Protein AF-B4LB06-F1 (afdb_monomer)

Solvent-accessible surface area (backbone atoms only — not comparable to full-atom values): 11154 Å² total; per-residue (Å²): 112,73,70,60,54,54,53,54,50,48,51,53,50,45,51,49,52,53,55,50,38,58,74,71,68,52,63,69,85,34,77,64,46,47,52,43,49,55,49,49,52,51,51,49,51,54,48,52,51,54,50,50,52,52,48,55,52,52,52,51,52,49,52,53,49,49,54,51,49,53,54,49,50,52,53,48,52,53,52,53,49,54,52,48,51,54,52,48,57,58,51,48,57,52,53,51,52,52,44,51,52,40,51,53,49,38,52,52,50,51,52,54,51,51,50,51,49,53,52,33,62,75,69,72,55,56,86,91,50,57,74,83,53,53,74,44,59,83,38,56,65,63,54,53,50,50,43,51,50,52,32,51,54,52,46,52,54,49,50,56,52,52,52,52,47,56,51,50,55,51,51,52,52,54,56,52,52,54,54,52,54,56,54,50,55,54,51,54,54,51,51,56,50,51,50,52,55,54,53,43,62,72,69,75,114

Structure (mmCIF, N/CA/C/O backbone):
data_AF-B4LB06-F1
#
_entry.id   AF-B4LB06-F1
#
loop_
_atom_site.group_PDB
_atom_site.id
_atom_site.type_symbol
_atom_site.label_atom_id
_atom_site.label_alt_id
_atom_site.label_comp_id
_atom_site.label_asym_id
_atom_site.label_entity_id
_atom_site.label_seq_id
_atom_site.pdbx_PDB_ins_code
_atom_site.Cartn_x
_atom_site.Cartn_y
_atom_site.Cartn_z
_atom_site.occupancy
_atom_site.B_iso_or_equiv
_atom_site.auth_seq_id
_atom_site.auth_comp_id
_atom_site.auth_asym_id
_atom_site.auth_atom_id
_atom_site.pdbx_PDB_model_num
ATOM 1 N N . LEU A 1 1 ? -16.003 -14.734 45.376 1.00 50.72 1 LEU A N 1
ATOM 2 C CA . LEU A 1 1 ? -16.571 -16.050 44.994 1.00 50.72 1 LEU A CA 1
ATOM 3 C C . LEU A 1 1 ? -17.446 -16.633 46.103 1.00 50.72 1 LEU A C 1
ATOM 5 O O . LEU A 1 1 ? -18.614 -16.842 45.824 1.00 50.72 1 LEU A O 1
ATOM 9 N N . LEU A 1 2 ? -16.954 -16.788 47.344 1.00 47.50 2 LEU A N 1
ATOM 10 C CA . LEU A 1 2 ? -17.763 -17.307 48.467 1.00 47.50 2 LEU A CA 1
ATOM 11 C C . LEU A 1 2 ? -19.073 -16.524 48.705 1.00 47.50 2 LEU A C 1
ATOM 13 O O . LEU A 1 2 ? -20.129 -17.126 48.779 1.00 47.50 2 LEU A O 1
ATOM 17 N N . TYR A 1 3 ? -19.010 -15.188 48.724 1.00 58.47 3 TYR A N 1
ATOM 18 C CA . TYR A 1 3 ? -20.163 -14.307 48.977 1.00 58.47 3 TYR A CA 1
ATOM 19 C C . TYR A 1 3 ? -21.306 -14.437 47.948 1.00 58.47 3 TYR A C 1
ATOM 21 O O . TYR A 1 3 ? -22.474 -14.356 48.304 1.00 58.47 3 TYR A O 1
ATOM 29 N N . LYS A 1 4 ? -20.983 -14.691 46.668 1.00 59.44 4 LYS A N 1
ATOM 30 C CA . LYS A 1 4 ? -21.996 -14.855 45.608 1.00 59.44 4 LYS A CA 1
ATOM 31 C C . LYS A 1 4 ? -22.751 -16.180 45.729 1.00 59.44 4 LYS A C 1
ATOM 33 O O . LYS A 1 4 ? -23.938 -16.212 45.437 1.00 59.44 4 LYS A O 1
ATOM 38 N N . ALA A 1 5 ? -22.079 -17.253 46.151 1.00 67.44 5 ALA A N 1
ATOM 39 C CA . ALA A 1 5 ? -22.723 -18.553 46.344 1.00 67.44 5 ALA A CA 1
ATOM 40 C C . ALA A 1 5 ? -23.776 -18.487 47.460 1.00 67.44 5 ALA A C 1
ATOM 42 O O . ALA A 1 5 ? -24.873 -19.006 47.295 1.00 67.44 5 ALA A O 1
ATOM 43 N N . THR A 1 6 ? -23.477 -17.758 48.538 1.00 74.56 6 THR A N 1
ATOM 44 C CA . THR A 1 6 ? -24.392 -17.576 49.667 1.00 74.56 6 THR A CA 1
ATOM 45 C C . THR A 1 6 ? -25.668 -16.828 49.275 1.00 74.56 6 THR A C 1
ATOM 47 O O . THR A 1 6 ? -26.747 -17.258 49.656 1.00 74.56 6 THR A O 1
ATOM 50 N N . ILE A 1 7 ? -25.562 -15.767 48.464 1.00 77.25 7 ILE A N 1
ATOM 51 C CA . ILE A 1 7 ? -26.719 -14.978 47.996 1.00 77.25 7 ILE A CA 1
ATOM 52 C C . ILE A 1 7 ? -27.634 -15.803 47.083 1.00 77.25 7 ILE A C 1
ATOM 54 O O . ILE A 1 7 ? -28.854 -15.734 47.204 1.00 77.25 7 ILE A O 1
ATOM 58 N N . PHE A 1 8 ? -27.065 -16.597 46.171 1.00 80.12 8 PHE A N 1
ATOM 59 C CA . PHE A 1 8 ? -27.867 -17.456 45.294 1.00 80.12 8 PHE A CA 1
ATOM 60 C C . PHE A 1 8 ? -28.556 -18.589 46.057 1.00 80.12 8 PHE A C 1
ATOM 62 O O . PHE A 1 8 ? -29.702 -18.916 45.749 1.00 80.12 8 PHE A O 1
ATOM 69 N N . ASP A 1 9 ? -27.888 -19.172 47.054 1.00 84.56 9 ASP A N 1
ATOM 70 C CA . ASP A 1 9 ? -28.514 -20.164 47.929 1.00 84.56 9 ASP A CA 1
ATOM 71 C C . ASP A 1 9 ? -29.620 -19.534 48.784 1.00 84.56 9 ASP A C 1
ATOM 73 O O . ASP A 1 9 ? -30.693 -20.120 48.907 1.00 84.56 9 ASP A O 1
ATOM 77 N N . GLU A 1 10 ? -29.416 -18.321 49.301 1.00 85.81 10 GLU A N 1
ATOM 78 C CA . GLU A 1 10 ? -30.431 -17.574 50.050 1.00 85.81 10 GLU A CA 1
ATOM 79 C C . GLU A 1 10 ? -31.652 -17.241 49.181 1.00 85.81 10 GLU A C 1
ATOM 81 O O . GLU A 1 10 ? -32.779 -17.527 49.580 1.00 85.81 10 GLU A O 1
ATOM 86 N N . ALA A 1 11 ? -31.454 -16.752 47.952 1.00 84.81 11 ALA A N 1
ATOM 87 C CA . ALA A 1 11 ? -32.542 -16.509 47.000 1.00 84.81 11 ALA A CA 1
ATOM 88 C C . ALA A 1 11 ? -33.313 -17.792 46.665 1.00 84.81 11 ALA A C 1
ATOM 90 O O . ALA A 1 11 ? -34.542 -17.805 46.645 1.00 84.81 11 ALA A O 1
ATOM 91 N N . ARG A 1 12 ? -32.597 -18.902 46.459 1.00 87.00 12 ARG A N 1
ATOM 92 C CA . ARG A 1 12 ? -33.203 -20.204 46.164 1.00 87.00 12 ARG A CA 1
ATOM 93 C C . ARG A 1 12 ? -34.008 -20.753 47.341 1.00 87.00 12 ARG A C 1
ATOM 95 O O . ARG A 1 12 ? -35.045 -21.377 47.123 1.00 87.00 12 ARG A O 1
ATOM 102 N N . ILE A 1 13 ? -33.516 -20.580 48.567 1.00 90.38 13 ILE A N 1
ATOM 103 C CA . ILE A 1 13 ? -34.202 -21.023 49.785 1.00 90.38 13 ILE A CA 1
ATOM 104 C C . ILE A 1 13 ? -35.456 -20.174 50.009 1.00 90.38 13 ILE A C 1
ATOM 106 O O . ILE A 1 13 ? -36.530 -20.74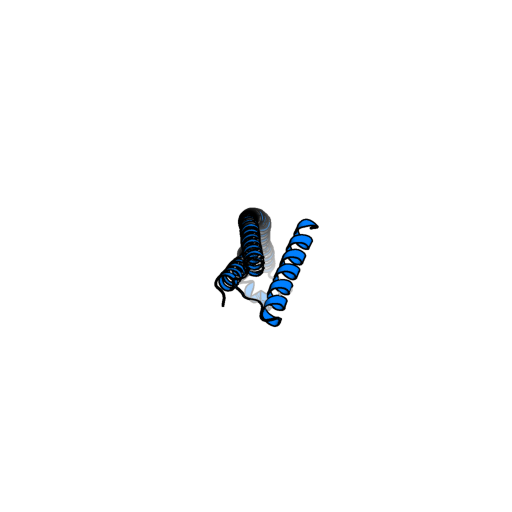3 50.181 1.00 90.38 13 ILE A O 1
ATOM 110 N N . THR A 1 14 ? -35.343 -18.846 49.929 1.00 88.81 14 THR A N 1
ATOM 111 C CA . THR A 1 14 ? -36.470 -17.912 50.089 1.00 88.81 14 THR A CA 1
ATOM 112 C C . THR A 1 14 ? -37.566 -18.162 49.055 1.00 88.81 14 THR A C 1
ATOM 114 O O . THR A 1 14 ? -38.733 -18.274 49.423 1.00 88.81 14 THR A O 1
ATOM 117 N N . LEU A 1 15 ? -37.201 -18.347 47.780 1.00 87.12 15 LEU A N 1
ATOM 118 C CA . LEU A 1 15 ? -38.158 -18.656 46.715 1.00 87.12 15 LEU A CA 1
ATOM 119 C C . LEU A 1 15 ? -38.890 -19.981 46.967 1.00 87.12 15 LEU A C 1
ATOM 121 O O . LEU A 1 15 ? -40.108 -20.038 46.848 1.00 87.12 15 LEU A O 1
ATOM 125 N N . ARG A 1 16 ? -38.172 -21.036 47.375 1.00 88.62 16 ARG A N 1
ATOM 126 C CA . ARG A 1 16 ? -38.804 -22.324 47.707 1.00 88.62 16 ARG A CA 1
ATOM 127 C C . ARG A 1 16 ? -39.768 -22.224 48.877 1.00 88.62 16 ARG A C 1
ATOM 129 O O . ARG A 1 16 ? -40.787 -22.898 48.851 1.00 88.62 16 ARG A O 1
ATOM 136 N N . LEU A 1 17 ? -39.430 -21.447 49.904 1.00 87.50 17 LEU A N 1
ATOM 137 C CA . LEU A 1 17 ? -40.305 -21.259 51.061 1.00 87.50 17 LEU A CA 1
ATOM 138 C C . LEU A 1 17 ? -41.595 -20.542 50.648 1.00 87.50 17 LEU A C 1
ATOM 140 O O . LEU A 1 17 ? -42.672 -20.998 51.010 1.00 87.50 17 LEU A O 1
ATOM 144 N N . LEU A 1 18 ? -41.499 -19.505 49.810 1.00 86.56 18 LEU A N 1
ATOM 145 C CA . LEU A 1 18 ? -42.669 -18.838 49.227 1.00 86.56 18 LEU A CA 1
ATOM 146 C C . LEU A 1 18 ? -43.522 -19.804 48.390 1.00 86.56 18 LEU A C 1
ATOM 148 O O . LEU A 1 18 ? -44.725 -19.906 48.610 1.00 86.56 18 LEU A O 1
ATOM 152 N N . GLU A 1 19 ? -42.908 -20.569 47.481 1.00 86.75 19 GLU A N 1
ATOM 153 C CA . GLU A 1 19 ? -43.607 -21.578 46.668 1.00 86.75 19 GLU A CA 1
ATOM 154 C C . GLU A 1 19 ? -44.302 -22.636 47.540 1.00 86.75 19 GLU A C 1
ATOM 156 O O . GLU A 1 19 ? -45.426 -23.050 47.256 1.00 86.75 19 GLU A O 1
ATOM 161 N N . GLN A 1 20 ? -43.648 -23.077 48.614 1.00 87.75 20 GLN A N 1
ATOM 162 C CA . GLN A 1 20 ? -44.166 -24.100 49.513 1.00 87.75 20 GLN A CA 1
ATOM 163 C C . GLN A 1 20 ? -45.344 -23.579 50.351 1.00 87.75 20 GLN A C 1
ATOM 165 O O . GLN A 1 20 ? -46.342 -24.286 50.483 1.00 87.75 20 GLN A O 1
ATOM 170 N N . ASN A 1 21 ? -45.274 -22.337 50.835 1.00 85.12 21 ASN A N 1
ATOM 171 C CA . ASN A 1 21 ? -46.353 -21.686 51.583 1.00 85.12 21 ASN A CA 1
ATOM 172 C C . ASN A 1 21 ? -47.594 -21.463 50.699 1.00 85.12 21 ASN A C 1
ATOM 174 O O . ASN A 1 21 ? -48.716 -21.770 51.103 1.00 85.12 21 ASN A O 1
ATOM 178 N N . VAL A 1 22 ? -47.396 -21.050 49.440 1.00 82.81 22 VAL A N 1
ATOM 179 C CA . VAL A 1 22 ? -48.478 -20.948 48.442 1.00 82.81 22 VAL A CA 1
ATOM 180 C C . VAL A 1 22 ? -49.126 -22.316 48.187 1.00 82.81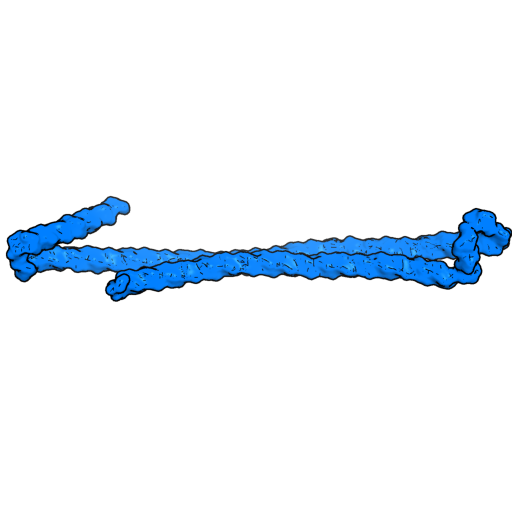 22 VAL A C 1
ATOM 182 O O . VAL A 1 22 ? -50.350 -22.433 48.149 1.00 82.81 22 VAL A O 1
ATOM 185 N N . MET A 1 23 ? -48.326 -23.381 48.064 1.00 83.06 23 MET A N 1
ATOM 186 C CA . MET A 1 23 ? -48.823 -24.752 47.860 1.00 83.06 23 MET A CA 1
ATOM 187 C C . MET A 1 23 ? -49.578 -25.316 49.075 1.00 83.06 23 MET A C 1
ATOM 189 O O . MET A 1 23 ? -50.441 -26.180 48.907 1.00 83.06 23 MET A O 1
ATOM 193 N N . HIS A 1 24 ? -49.269 -24.846 50.285 1.00 85.38 24 HIS A N 1
ATOM 194 C CA . HIS A 1 24 ? -49.977 -25.208 51.515 1.00 85.38 24 HIS A CA 1
ATOM 195 C C . HIS A 1 24 ? -51.246 -24.375 51.765 1.00 85.38 24 HIS A C 1
ATOM 197 O O . HIS A 1 24 ? -52.043 -24.746 52.627 1.00 85.38 24 HIS A O 1
ATOM 203 N N . GLY A 1 25 ? -51.492 -23.336 50.957 1.00 78.38 25 GLY A N 1
ATOM 204 C CA . GLY A 1 25 ? -52.645 -22.445 51.096 1.00 78.38 25 GLY A CA 1
ATOM 205 C C . GLY A 1 25 ? -52.500 -21.453 52.249 1.00 78.38 25 GLY A C 1
ATOM 206 O O . GLY A 1 25 ? -53.513 -20.997 52.782 1.00 78.38 25 GLY A O 1
ATOM 207 N N . ASP A 1 26 ? -51.261 -21.158 52.650 1.00 78.75 26 ASP A N 1
ATOM 208 C CA . ASP A 1 26 ? -50.971 -20.173 53.685 1.00 78.75 26 ASP A CA 1
ATOM 209 C C . ASP A 1 26 ? -51.334 -18.764 53.196 1.00 78.75 26 ASP A C 1
ATOM 211 O O . ASP A 1 26 ? -51.206 -18.444 52.014 1.00 78.75 26 ASP A O 1
ATOM 215 N N . ASP A 1 27 ? -51.788 -17.914 54.119 1.00 80.69 27 ASP A N 1
ATOM 216 C CA . ASP A 1 27 ? -52.172 -16.532 53.822 1.00 80.69 27 ASP A CA 1
ATOM 217 C C . ASP A 1 27 ? -50.970 -15.737 53.275 1.00 80.69 27 ASP A C 1
ATOM 219 O O . ASP A 1 27 ? -49.921 -15.636 53.929 1.00 80.69 27 ASP A O 1
ATOM 223 N N . GLU A 1 28 ? -51.106 -15.179 52.068 1.00 75.25 28 GLU A N 1
ATOM 224 C CA . GLU A 1 28 ? -50.086 -14.332 51.427 1.00 75.25 28 GLU A CA 1
ATOM 225 C 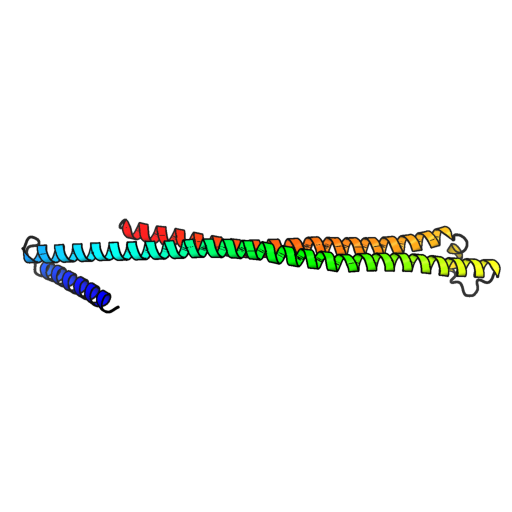C . GLU A 1 28 ? -49.769 -13.099 52.282 1.00 75.25 28 GLU A C 1
ATOM 227 O O . GLU A 1 28 ? -48.607 -12.702 52.373 1.00 75.25 28 GLU A O 1
ATOM 232 N N . ASP A 1 29 ? -50.765 -12.576 53.002 1.00 82.75 29 ASP A N 1
ATOM 233 C CA . ASP A 1 29 ? -50.621 -11.417 53.888 1.00 82.75 29 ASP A CA 1
ATOM 234 C C . ASP A 1 29 ? -50.116 -11.793 55.293 1.00 82.75 29 ASP A C 1
ATOM 236 O O . ASP A 1 29 ? -50.012 -10.946 56.192 1.00 82.75 29 ASP A O 1
ATOM 240 N N . SER A 1 30 ? -49.766 -13.064 55.519 1.00 86.56 30 SER A N 1
ATOM 241 C CA . SER A 1 30 ? -49.133 -13.461 56.771 1.00 86.56 30 SER A CA 1
ATOM 242 C C . SER A 1 30 ? -47.797 -12.735 56.954 1.00 86.56 30 SER A C 1
ATOM 244 O O . SER A 1 30 ? -47.012 -12.529 56.027 1.00 86.56 30 SER A O 1
ATOM 246 N N . LEU A 1 31 ? -47.492 -12.385 58.205 1.00 84.88 31 LEU A N 1
ATOM 247 C CA . LEU A 1 31 ? -46.259 -11.675 58.559 1.00 84.88 31 LEU A CA 1
ATOM 248 C C . LEU A 1 31 ? -44.985 -12.416 58.102 1.00 84.88 31 LEU A C 1
ATOM 250 O O . LEU A 1 31 ? -43.937 -11.794 57.934 1.00 84.88 31 LEU A O 1
ATOM 254 N N . GLU A 1 32 ? -45.051 -13.740 57.953 1.00 85.44 32 GLU A N 1
ATOM 255 C CA . GLU A 1 32 ? -43.946 -14.577 57.485 1.00 85.44 32 GLU A CA 1
ATOM 256 C C . GLU A 1 32 ? -43.775 -14.504 55.960 1.00 85.44 32 GLU A C 1
ATOM 258 O O . GLU A 1 32 ? -42.658 -14.258 55.501 1.00 85.44 32 GLU A O 1
ATOM 263 N N . ASN A 1 33 ? -44.864 -14.592 55.186 1.00 84.94 33 ASN A N 1
ATOM 264 C CA . ASN A 1 33 ? -44.825 -14.431 53.728 1.00 84.94 33 ASN A CA 1
ATOM 265 C C . ASN A 1 33 ? -44.425 -13.015 53.307 1.00 84.94 33 ASN A C 1
ATOM 267 O O . ASN A 1 33 ? -43.580 -12.872 52.425 1.00 84.94 33 ASN A O 1
ATOM 271 N N . ILE A 1 34 ? -44.910 -11.976 53.996 1.00 88.62 34 ILE A N 1
ATOM 272 C CA . ILE A 1 34 ? -44.479 -10.589 53.751 1.00 88.62 34 ILE A CA 1
ATOM 273 C C . ILE A 1 34 ? -42.961 -10.450 53.948 1.00 88.62 34 ILE A C 1
ATOM 275 O O . ILE A 1 34 ? -42.272 -9.869 53.115 1.00 88.62 34 ILE A O 1
ATOM 279 N N . LYS A 1 35 ? -42.397 -11.039 55.012 1.00 88.31 35 LYS A N 1
ATOM 280 C CA . LYS A 1 35 ? -40.943 -11.002 55.263 1.00 88.31 35 LYS A CA 1
ATOM 281 C C . LYS A 1 35 ? -40.136 -11.768 54.219 1.00 88.31 35 LYS A C 1
ATOM 283 O O . LYS A 1 35 ? -39.026 -11.344 53.887 1.00 88.31 35 LYS A O 1
ATOM 288 N N . LEU A 1 36 ? -40.650 -12.899 53.740 1.00 87.81 36 LEU A N 1
ATOM 289 C CA . LEU A 1 36 ? -40.014 -13.669 52.674 1.00 87.81 36 LEU A CA 1
ATOM 290 C C . LEU A 1 36 ? -40.064 -12.899 51.345 1.00 87.81 36 LEU A C 1
ATOM 292 O O . LEU A 1 36 ? -39.038 -12.809 50.674 1.00 87.81 36 LEU A O 1
ATOM 296 N N . SER A 1 37 ? -41.199 -12.272 51.018 1.00 88.00 37 SER A N 1
ATOM 297 C CA . SER A 1 37 ? -41.352 -11.403 49.843 1.00 88.00 37 SER A CA 1
ATOM 29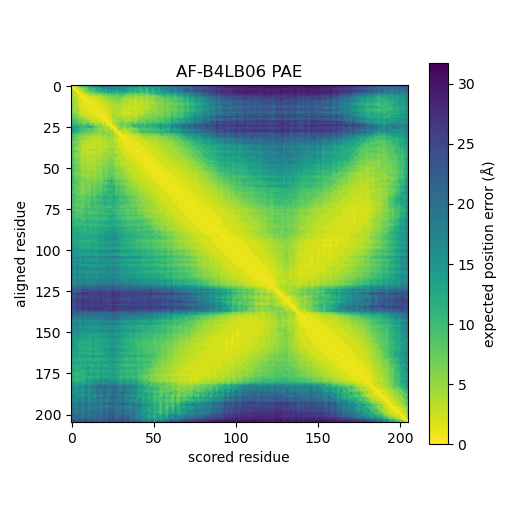8 C C . SER A 1 37 ? -40.402 -10.205 49.906 1.00 88.00 37 SER A C 1
ATOM 300 O O . SER A 1 37 ? -39.614 -10.006 48.987 1.00 88.00 37 SER A O 1
ATOM 302 N N . ASP A 1 38 ? -40.356 -9.488 51.033 1.00 90.50 38 ASP A N 1
ATOM 303 C CA . ASP A 1 38 ? -39.423 -8.373 51.253 1.00 90.50 38 ASP A CA 1
ATOM 304 C C . ASP A 1 38 ? -37.957 -8.802 51.086 1.00 90.50 38 ASP A C 1
ATOM 306 O O . ASP A 1 38 ? -37.109 -8.038 50.618 1.00 90.50 38 ASP A O 1
ATOM 310 N N . THR A 1 39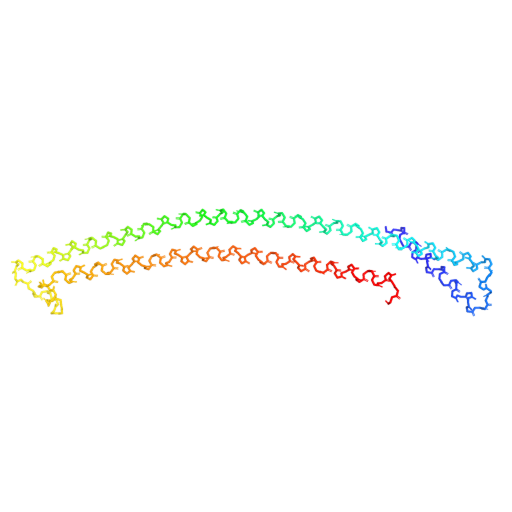 ? -37.621 -10.013 51.538 1.00 89.12 39 THR A N 1
ATOM 311 C CA . THR A 1 39 ? -36.277 -10.583 51.378 1.00 89.12 39 THR A CA 1
ATOM 312 C C . THR A 1 39 ? -35.980 -10.870 49.909 1.00 89.12 39 THR A C 1
ATOM 314 O O . THR A 1 39 ? -34.892 -10.542 49.436 1.00 89.12 39 THR A O 1
ATOM 317 N N . MET A 1 40 ? -36.944 -11.430 49.177 1.00 86.06 40 MET A N 1
ATOM 318 C CA . MET A 1 40 ? -36.821 -11.709 47.748 1.00 86.06 40 MET A CA 1
ATOM 319 C C . MET A 1 40 ? -36.653 -10.423 46.929 1.00 86.06 40 MET A C 1
ATOM 321 O O . MET A 1 40 ? -35.744 -10.347 46.103 1.00 86.06 40 MET A O 1
ATOM 325 N N . ASP A 1 41 ? -37.443 -9.387 47.213 1.00 88.31 41 ASP A N 1
ATOM 326 C CA . ASP A 1 41 ? -37.342 -8.087 46.545 1.00 88.31 41 ASP A CA 1
ATOM 327 C C . ASP A 1 41 ? -35.968 -7.446 46.768 1.00 88.31 41 ASP A C 1
ATOM 329 O O . ASP A 1 41 ? -35.328 -6.980 45.824 1.00 88.31 41 ASP A O 1
ATOM 333 N N . LYS A 1 42 ? -35.447 -7.493 48.001 1.00 88.94 42 LYS A N 1
ATOM 334 C CA . LYS A 1 42 ? -34.087 -7.013 48.310 1.00 88.94 42 LYS A CA 1
ATOM 335 C C . LYS A 1 42 ? -33.015 -7.781 47.543 1.00 88.94 42 LYS A C 1
ATOM 337 O O . LYS A 1 42 ? -32.055 -7.177 47.068 1.00 88.94 42 LYS A O 1
ATOM 342 N N . LEU A 1 43 ? -33.147 -9.104 47.440 1.00 86.31 43 LEU A N 1
ATOM 343 C CA . LEU A 1 43 ? -32.211 -9.934 46.680 1.00 86.31 43 LEU A CA 1
ATOM 344 C C . LEU A 1 43 ? -32.264 -9.604 45.186 1.00 86.31 43 LEU A C 1
ATOM 346 O O . LEU A 1 43 ? -31.208 -9.528 44.556 1.00 86.31 43 LEU A O 1
ATOM 350 N N . ASN A 1 44 ? -33.456 -9.349 44.644 1.00 85.25 44 ASN A N 1
ATOM 351 C CA . ASN A 1 44 ? -33.632 -8.967 43.249 1.00 85.25 44 ASN A CA 1
ATOM 352 C C . ASN A 1 44 ? -33.007 -7.593 42.953 1.00 85.25 44 ASN A C 1
ATOM 354 O O . ASN A 1 44 ? -32.206 -7.479 42.028 1.00 85.25 44 ASN A O 1
ATOM 358 N N . VAL A 1 45 ? -33.256 -6.588 43.801 1.00 87.56 45 VAL A N 1
ATOM 359 C CA . VAL A 1 45 ? -32.620 -5.260 43.691 1.00 87.56 45 VAL A CA 1
ATOM 360 C C . VAL A 1 45 ? -31.093 -5.372 43.751 1.00 87.56 45 VAL A C 1
ATOM 362 O O . VAL A 1 45 ? -30.400 -4.862 42.875 1.00 87.56 45 VAL A O 1
ATOM 365 N N . ASN A 1 46 ? -30.548 -6.116 44.720 1.00 85.50 46 ASN A N 1
ATOM 366 C CA . ASN A 1 46 ? -29.099 -6.323 44.833 1.00 85.50 46 ASN A CA 1
ATOM 367 C C . ASN A 1 46 ? -28.498 -7.009 43.592 1.00 85.50 46 ASN A C 1
ATOM 369 O O . ASN A 1 46 ? -27.347 -6.749 43.221 1.00 85.50 46 ASN A O 1
ATOM 373 N N . PHE A 1 47 ? -29.245 -7.927 42.973 1.00 82.44 47 PHE A N 1
ATOM 374 C CA . PHE A 1 47 ? -28.829 -8.607 41.753 1.00 82.44 47 PHE A CA 1
ATOM 375 C C . PHE A 1 47 ? -28.837 -7.659 40.550 1.00 82.44 47 PHE A C 1
ATOM 377 O O . PHE A 1 47 ? -27.856 -7.630 39.804 1.00 82.44 47 PHE A O 1
ATOM 384 N N . GLU A 1 48 ? -29.890 -6.857 40.392 1.00 83.94 48 GLU A N 1
ATOM 385 C CA . GLU A 1 48 ? -29.989 -5.827 39.355 1.00 83.94 48 GLU A CA 1
ATOM 386 C C . GLU A 1 48 ? -28.868 -4.789 39.471 1.00 83.94 48 GLU A C 1
ATOM 388 O O . GLU A 1 48 ? -28.200 -4.501 38.475 1.00 83.94 48 GLU A O 1
ATOM 393 N N . ASP A 1 49 ? -28.592 -4.299 40.681 1.00 86.50 49 ASP A N 1
ATOM 394 C CA . ASP A 1 49 ? -27.495 -3.364 40.946 1.00 86.50 49 ASP A CA 1
ATOM 395 C C . ASP A 1 49 ? -26.142 -3.988 40.582 1.00 86.50 49 ASP A C 1
ATOM 397 O O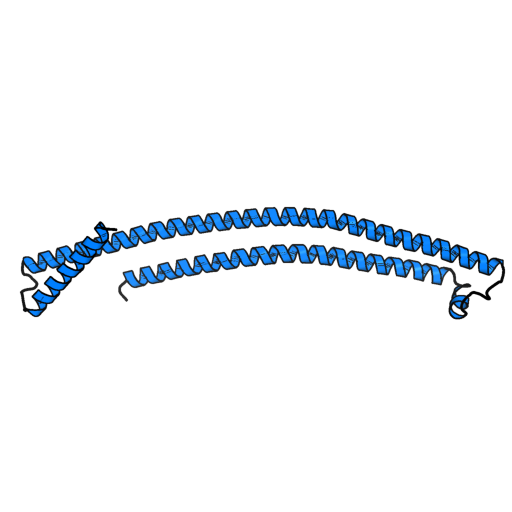 . ASP A 1 49 ? -25.346 -3.398 39.851 1.00 86.50 49 ASP A O 1
ATOM 401 N N . SER A 1 50 ? -25.909 -5.238 40.996 1.00 84.62 50 SER A N 1
ATOM 402 C CA . SER A 1 50 ? -24.677 -5.968 40.669 1.00 84.62 50 SER A CA 1
ATOM 403 C C . SER A 1 50 ? -24.503 -6.197 39.163 1.00 84.62 50 SER A C 1
ATOM 405 O O . SER A 1 50 ? -23.376 -6.180 38.656 1.00 84.62 50 SER A O 1
ATOM 407 N N . LEU A 1 51 ? -25.597 -6.457 38.439 1.00 82.12 51 LEU A N 1
ATOM 408 C CA . LEU A 1 51 ? -25.583 -6.581 36.982 1.00 82.12 51 LEU A CA 1
ATOM 409 C C . LEU A 1 51 ? -25.279 -5.240 36.317 1.00 82.12 51 LEU A C 1
ATOM 411 O O . LEU A 1 51 ? -24.463 -5.196 35.395 1.00 82.12 51 LEU A O 1
ATOM 415 N N . ASN A 1 52 ? -25.898 -4.160 36.790 1.00 83.25 52 ASN A N 1
ATOM 416 C CA . ASN A 1 52 ? -25.688 -2.817 36.270 1.00 83.25 52 ASN A CA 1
ATOM 417 C C . ASN A 1 52 ? -24.244 -2.345 36.493 1.00 83.25 52 ASN A C 1
ATOM 419 O O . ASN A 1 52 ? -23.612 -1.848 35.562 1.00 83.25 52 ASN A O 1
ATOM 423 N N . ASP A 1 53 ? -23.685 -2.580 37.680 1.00 86.94 53 ASP A N 1
ATOM 424 C CA . ASP A 1 53 ? -22.285 -2.284 37.988 1.00 86.94 53 ASP A CA 1
ATOM 425 C C . ASP A 1 53 ? -21.334 -3.063 37.078 1.00 86.94 53 ASP A C 1
ATOM 427 O O . ASP A 1 53 ? -20.403 -2.499 36.499 1.00 86.94 53 ASP A O 1
ATOM 431 N N . MET A 1 54 ? -21.582 -4.365 36.899 1.00 83.00 54 MET A N 1
ATOM 432 C CA . MET A 1 54 ? -20.770 -5.189 36.006 1.00 83.00 54 MET A CA 1
ATOM 433 C C . MET A 1 54 ? -20.860 -4.704 34.555 1.00 83.00 54 MET A C 1
ATOM 435 O O . MET A 1 54 ? -19.843 -4.656 33.865 1.00 83.00 54 MET A O 1
ATOM 439 N N . TRP A 1 55 ? -22.046 -4.299 34.102 1.00 83.31 55 TRP A N 1
ATOM 440 C CA . TRP A 1 55 ? -22.244 -3.716 32.779 1.00 83.31 55 TRP A CA 1
ATOM 441 C C . TRP A 1 55 ? -21.484 -2.394 32.606 1.00 83.31 55 TRP A C 1
ATOM 443 O O . TRP A 1 55 ? -20.776 -2.231 31.612 1.00 83.31 55 TRP A O 1
ATOM 453 N N . LEU A 1 56 ? -21.558 -1.482 33.581 1.00 86.00 56 LEU A N 1
ATOM 454 C CA . LEU A 1 56 ? -20.821 -0.214 33.560 1.00 86.00 56 LEU A CA 1
ATOM 455 C C . LEU A 1 56 ? -19.307 -0.443 33.474 1.00 86.00 56 LEU A C 1
ATOM 457 O O . LEU A 1 56 ? -18.626 0.209 32.680 1.00 86.00 56 LEU A O 1
ATOM 461 N N . VAL A 1 57 ? -18.783 -1.394 34.254 1.00 88.62 57 VAL A N 1
ATOM 462 C CA . VAL A 1 57 ? -17.360 -1.759 34.225 1.00 88.62 57 VAL A CA 1
ATOM 463 C C . VAL A 1 57 ? -16.966 -2.326 32.863 1.00 88.62 57 VAL A C 1
ATOM 465 O O . VAL A 1 57 ? -15.972 -1.878 32.293 1.00 88.62 57 VAL A O 1
ATOM 468 N N . LEU A 1 58 ? -17.740 -3.267 32.317 1.00 84.88 58 LEU A N 1
ATOM 469 C CA . LEU A 1 58 ? -17.455 -3.867 31.010 1.00 84.88 58 LEU A CA 1
ATOM 470 C C . LEU A 1 58 ? -17.500 -2.833 29.882 1.00 84.88 58 LEU A C 1
ATOM 472 O O . LEU A 1 58 ? -16.628 -2.833 29.022 1.00 84.88 58 LEU A O 1
ATOM 476 N N . MET A 1 59 ? -18.471 -1.921 29.901 1.00 83.69 59 MET A N 1
ATOM 477 C CA . MET A 1 59 ? -18.580 -0.861 28.898 1.00 83.69 59 MET A CA 1
ATOM 478 C C . MET A 1 59 ? -17.410 0.124 28.977 1.00 83.69 59 MET A C 1
ATOM 480 O O . MET A 1 59 ? -16.874 0.518 27.946 1.00 83.69 59 MET A O 1
ATOM 484 N N . SER A 1 60 ? -16.988 0.495 30.188 1.00 87.81 60 SER A N 1
ATOM 485 C CA . SER A 1 60 ? -15.806 1.339 30.397 1.00 87.81 60 SER A CA 1
ATOM 486 C C . SER A 1 60 ? -14.534 0.672 29.861 1.00 87.81 60 SER A C 1
ATOM 488 O O . SER A 1 60 ? -13.759 1.293 29.135 1.00 87.81 60 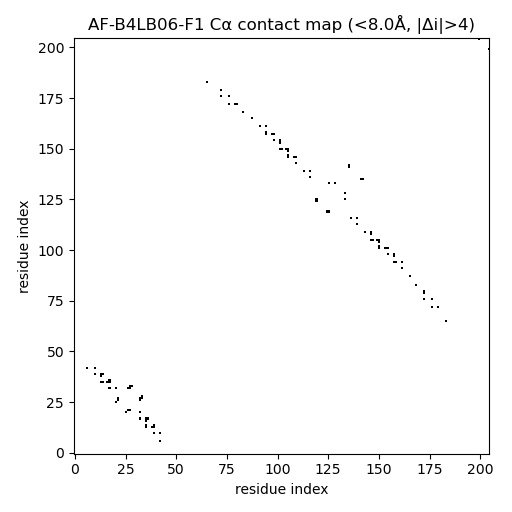SER A O 1
ATOM 490 N N . GLN A 1 61 ? -14.348 -0.620 30.156 1.00 88.12 61 GLN A N 1
ATOM 491 C CA . GLN A 1 61 ? -13.221 -1.402 29.643 1.00 88.12 61 GLN A CA 1
ATOM 492 C C . GLN A 1 61 ? -13.239 -1.517 28.117 1.00 88.12 61 GLN A C 1
ATOM 494 O O . GLN A 1 61 ? -12.196 -1.359 27.489 1.00 88.12 61 GLN A O 1
ATOM 499 N N . GLU A 1 62 ? -14.405 -1.766 27.524 1.00 83.50 62 GLU A N 1
ATOM 500 C CA . GLU A 1 62 ? -14.551 -1.888 26.074 1.00 83.50 62 GLU A CA 1
ATOM 501 C C . GLU A 1 62 ? -14.295 -0.556 25.362 1.00 83.50 62 GLU A C 1
ATOM 503 O O . GLU A 1 62 ? -13.586 -0.531 24.360 1.00 83.50 62 GLU A O 1
ATOM 508 N N . LEU A 1 63 ? -14.814 0.560 25.890 1.00 85.88 63 LEU A N 1
ATOM 509 C CA . LEU A 1 63 ? -14.552 1.890 25.336 1.00 85.88 63 LEU A CA 1
ATOM 510 C C . LEU A 1 63 ? -13.054 2.201 25.359 1.00 85.88 63 LEU A C 1
ATOM 512 O O . LEU A 1 63 ? -12.489 2.598 24.344 1.00 85.88 63 LEU A O 1
ATOM 516 N N . HIS A 1 64 ? -12.399 1.948 26.492 1.00 90.19 64 HIS A N 1
ATOM 517 C CA . HIS A 1 64 ? -10.961 2.152 26.615 1.00 90.19 64 HIS A CA 1
ATOM 518 C C . HIS A 1 64 ? -10.160 1.258 25.654 1.00 90.19 64 HIS A C 1
ATOM 520 O O . HIS A 1 64 ? -9.179 1.699 25.051 1.00 90.19 64 HIS A O 1
ATOM 526 N N . LEU A 1 65 ? -10.576 -0.002 25.494 1.00 87.06 65 LEU A N 1
ATOM 527 C CA . LEU A 1 65 ? -9.962 -0.928 24.548 1.00 87.06 65 LEU A CA 1
ATOM 528 C C . LEU A 1 65 ? -10.120 -0.429 23.107 1.00 87.06 65 LEU A C 1
ATOM 530 O O . LEU A 1 65 ? -9.143 -0.451 22.361 1.00 87.06 65 LEU A O 1
ATOM 534 N N . HIS A 1 66 ? -11.309 0.045 22.734 1.00 87.19 66 HIS A N 1
ATOM 535 C CA . HIS A 1 66 ? -11.581 0.613 21.417 1.00 87.19 66 HIS A CA 1
ATOM 536 C C . HIS A 1 66 ? -10.696 1.833 21.136 1.00 87.19 66 HIS A C 1
ATOM 538 O O . HIS A 1 66 ? -9.969 1.822 20.147 1.00 87.19 66 HIS A O 1
ATOM 544 N N . GLU A 1 67 ? -10.661 2.819 22.036 1.00 90.50 67 GLU A N 1
ATOM 545 C CA . GLU A 1 67 ? -9.803 4.007 21.897 1.00 90.50 67 GLU A CA 1
ATOM 546 C C . GLU A 1 67 ? -8.322 3.621 21.737 1.00 90.50 67 GLU A C 1
ATOM 548 O O . GLU A 1 67 ? -7.609 4.143 20.878 1.00 90.50 67 GLU A O 1
ATOM 553 N N . THR A 1 68 ? -7.858 2.643 22.523 1.00 92.75 68 THR A N 1
ATOM 554 C CA . THR A 1 68 ? -6.476 2.146 22.453 1.00 92.75 68 THR A CA 1
ATOM 555 C C . THR A 1 68 ? -6.182 1.456 21.116 1.00 92.75 68 THR A C 1
ATOM 557 O O . THR A 1 68 ? -5.091 1.607 20.556 1.00 92.75 68 THR A O 1
ATOM 560 N N . ILE A 1 69 ? -7.131 0.678 20.588 1.00 90.75 69 ILE A N 1
ATOM 561 C CA . ILE A 1 69 ? -7.001 0.004 19.290 1.00 90.75 69 ILE A CA 1
ATOM 562 C C . ILE A 1 69 ? -7.003 1.027 18.151 1.00 90.75 69 ILE A C 1
ATOM 564 O O . ILE A 1 69 ? -6.169 0.909 17.247 1.00 90.75 69 ILE A O 1
ATOM 568 N N . GLU A 1 70 ? -7.869 2.037 18.203 1.00 91.25 70 GLU A N 1
ATOM 569 C CA . GLU A 1 70 ? -7.938 3.115 17.214 1.00 91.25 70 GLU A CA 1
ATOM 570 C C . GLU A 1 70 ? -6.620 3.905 17.174 1.00 91.25 70 GLU A C 1
ATOM 572 O O . GLU A 1 70 ? -6.019 4.099 16.107 1.00 91.25 70 GLU A O 1
ATOM 577 N N . GLU A 1 71 ? -6.103 4.296 18.344 1.00 95.12 71 GLU A N 1
ATOM 578 C CA . GLU A 1 71 ? -4.825 4.996 18.462 1.00 95.12 71 GLU A CA 1
ATOM 579 C C . GLU A 1 71 ? -3.669 4.131 17.934 1.00 95.12 71 GLU A C 1
ATOM 581 O O . GLU A 1 71 ? -2.823 4.592 17.156 1.00 95.12 71 GLU A O 1
ATOM 586 N N . SER A 1 72 ? -3.629 2.855 18.324 1.00 95.00 72 SER A N 1
ATOM 587 C CA . SER A 1 72 ? -2.611 1.902 17.876 1.00 95.00 72 SER A CA 1
ATOM 588 C C . SER A 1 72 ? -2.653 1.699 16.359 1.00 95.00 72 SER A C 1
ATOM 590 O O . SER A 1 72 ? -1.609 1.728 15.699 1.00 95.00 72 SER A O 1
ATOM 592 N N . THR A 1 73 ? -3.850 1.579 15.780 1.00 94.31 73 THR A N 1
ATOM 593 C CA . THR A 1 73 ? -4.064 1.424 14.335 1.00 94.31 73 THR A CA 1
ATOM 594 C C . THR A 1 73 ? -3.620 2.671 13.576 1.00 94.31 73 THR A C 1
ATOM 596 O O . THR A 1 73 ? -2.911 2.563 12.573 1.00 94.31 73 THR A O 1
ATOM 599 N N . THR A 1 74 ? -3.936 3.861 14.088 1.00 95.12 74 THR A N 1
ATOM 600 C CA . THR A 1 74 ? -3.490 5.141 13.517 1.00 95.12 74 THR A CA 1
ATOM 601 C C . THR A 1 74 ? -1.966 5.270 13.552 1.00 95.12 74 THR A C 1
ATOM 603 O O . THR A 1 74 ? -1.325 5.606 12.550 1.00 95.12 74 THR A O 1
ATOM 606 N N . ASN A 1 75 ? -1.351 4.934 14.686 1.00 96.75 75 ASN A N 1
ATOM 607 C CA . ASN A 1 75 ? 0.101 4.931 14.832 1.00 96.75 75 ASN A CA 1
ATOM 608 C C . ASN A 1 75 ? 0.775 3.915 13.902 1.00 96.75 75 ASN A C 1
ATOM 610 O O . ASN A 1 75 ? 1.812 4.217 13.300 1.00 96.75 75 ASN A O 1
ATOM 614 N N . PHE A 1 76 ? 0.195 2.723 13.762 1.00 95.94 76 PHE A N 1
ATOM 615 C CA . PHE A 1 76 ? 0.661 1.703 12.831 1.00 95.94 76 PHE A CA 1
ATOM 616 C C . PHE A 1 76 ? 0.574 2.192 11.383 1.00 95.94 76 PHE A C 1
ATOM 618 O O . PHE A 1 76 ? 1.572 2.108 10.670 1.00 95.94 76 PHE A O 1
ATOM 625 N N . HIS A 1 77 ? -0.555 2.783 10.976 1.00 96.62 77 HIS A N 1
ATOM 626 C CA . HIS A 1 77 ? -0.745 3.366 9.646 1.00 96.62 77 HIS A CA 1
ATOM 627 C C . HIS A 1 77 ? 0.337 4.403 9.321 1.00 96.62 77 HIS A C 1
ATOM 629 O O . HIS A 1 77 ? 0.959 4.351 8.256 1.00 96.62 77 HIS A O 1
ATOM 635 N N . ARG A 1 78 ? 0.636 5.306 10.259 1.00 97.38 78 ARG A N 1
ATOM 636 C CA . ARG A 1 78 ? 1.697 6.302 10.072 1.00 97.38 78 ARG A CA 1
ATOM 637 C C . ARG A 1 78 ? 3.064 5.648 9.868 1.00 97.38 78 ARG A C 1
ATOM 639 O O . ARG A 1 78 ? 3.792 6.016 8.949 1.00 97.38 78 ARG A O 1
ATOM 646 N N . LYS A 1 79 ? 3.409 4.668 10.709 1.00 97.56 79 LYS A N 1
ATOM 647 C CA . LYS A 1 79 ? 4.708 3.977 10.660 1.00 97.56 79 LYS A CA 1
ATOM 648 C C . LYS A 1 79 ? 4.882 3.149 9.388 1.00 97.56 79 LYS A C 1
ATOM 650 O O . LYS A 1 79 ? 5.944 3.210 8.776 1.00 97.56 79 LYS A O 1
ATOM 655 N N . ILE A 1 80 ? 3.863 2.386 8.985 1.00 96.69 80 ILE A N 1
ATOM 656 C CA . ILE A 1 80 ? 3.944 1.556 7.777 1.00 96.69 80 ILE A CA 1
ATOM 657 C C . ILE A 1 80 ? 4.016 2.420 6.517 1.00 96.69 80 ILE A C 1
ATOM 659 O O . ILE A 1 80 ? 4.771 2.091 5.606 1.00 96.69 80 ILE A O 1
ATOM 663 N N . SER A 1 81 ? 3.307 3.553 6.496 1.00 96.88 81 SER A N 1
ATOM 664 C CA . SER A 1 81 ? 3.365 4.510 5.388 1.00 96.88 81 SER A CA 1
ATOM 665 C C . SER A 1 81 ? 4.752 5.125 5.250 1.00 96.88 81 SER A C 1
ATOM 667 O O . SER A 1 81 ? 5.310 5.107 4.161 1.00 96.88 81 SER A O 1
ATOM 669 N N . ASP A 1 82 ? 5.352 5.590 6.350 1.00 97.56 82 ASP A N 1
ATOM 670 C CA . ASP A 1 82 ? 6.721 6.123 6.345 1.00 97.56 82 ASP A CA 1
ATOM 671 C C . ASP A 1 82 ? 7.749 5.078 5.875 1.00 97.56 82 ASP A C 1
ATOM 673 O O . ASP A 1 82 ? 8.600 5.356 5.030 1.00 97.56 82 ASP A O 1
ATOM 677 N N . MET A 1 83 ? 7.640 3.840 6.369 1.00 97.19 83 MET A N 1
ATOM 678 C CA . MET A 1 83 ? 8.517 2.746 5.947 1.00 97.19 83 MET A CA 1
ATOM 679 C C . MET A 1 83 ? 8.359 2.422 4.456 1.00 97.19 83 MET A C 1
ATOM 681 O O . MET A 1 83 ? 9.354 2.197 3.767 1.00 97.19 83 MET A O 1
ATOM 685 N N . MET A 1 84 ? 7.126 2.416 3.946 1.00 96.88 84 MET A N 1
ATOM 686 C CA . MET A 1 84 ? 6.854 2.164 2.533 1.00 96.88 84 MET A CA 1
ATOM 687 C C . MET A 1 84 ? 7.349 3.304 1.642 1.00 96.88 84 MET A C 1
ATOM 689 O O . MET A 1 84 ? 7.910 3.030 0.587 1.00 96.88 84 MET A O 1
ATOM 693 N N . SER A 1 85 ? 7.205 4.561 2.067 1.00 96.31 85 SER A N 1
ATOM 694 C CA . SER A 1 85 ? 7.759 5.713 1.347 1.00 96.31 85 SER A CA 1
ATOM 695 C C . SER A 1 85 ? 9.275 5.597 1.205 1.00 96.31 85 SER A C 1
ATOM 697 O O . SER A 1 85 ? 9.786 5.680 0.094 1.00 96.31 85 SER A O 1
ATOM 699 N N . LYS A 1 86 ? 9.990 5.272 2.290 1.00 97.00 86 LYS A N 1
ATOM 700 C CA . LYS A 1 86 ? 11.445 5.031 2.251 1.00 97.00 86 LYS A CA 1
ATOM 701 C C . LYS A 1 86 ? 11.825 3.870 1.334 1.00 97.00 86 LYS A C 1
ATOM 703 O O . LYS A 1 86 ? 12.822 3.934 0.619 1.00 97.00 86 LYS A O 1
ATOM 708 N N . PHE A 1 87 ? 11.037 2.795 1.348 1.00 96.38 87 PHE A N 1
ATOM 709 C CA . PHE A 1 87 ? 11.232 1.670 0.437 1.00 96.38 87 PHE A CA 1
ATOM 710 C C . PHE A 1 87 ? 11.032 2.079 -1.031 1.00 96.38 87 PHE A C 1
ATOM 712 O O . PHE A 1 87 ? 11.816 1.668 -1.889 1.00 96.38 87 PHE A O 1
ATOM 719 N N . LEU A 1 88 ? 10.011 2.892 -1.323 1.00 97.06 88 LEU A N 1
ATOM 720 C CA . LEU A 1 88 ? 9.764 3.423 -2.661 1.00 97.06 88 LEU A CA 1
ATOM 721 C C . LEU A 1 88 ? 10.914 4.328 -3.107 1.00 97.06 88 LEU A C 1
ATOM 723 O O . LEU A 1 88 ? 11.458 4.080 -4.174 1.00 97.06 88 LEU A O 1
ATOM 727 N N . GLU A 1 89 ? 11.353 5.277 -2.280 1.00 96.56 89 GLU A N 1
ATOM 728 C CA . GLU A 1 89 ? 12.504 6.149 -2.567 1.00 96.56 89 GLU A CA 1
ATOM 729 C C . GLU A 1 89 ? 13.768 5.341 -2.895 1.00 96.56 89 GLU A C 1
ATOM 731 O O . GLU A 1 89 ? 14.433 5.574 -3.908 1.00 96.56 89 GLU A O 1
ATOM 736 N N . ALA A 1 90 ? 14.076 4.323 -2.084 1.00 96.25 90 ALA A N 1
ATOM 737 C CA . ALA A 1 90 ? 15.196 3.427 -2.353 1.00 96.25 90 ALA A CA 1
ATOM 738 C C . ALA A 1 90 ? 15.011 2.671 -3.680 1.00 96.25 90 ALA A C 1
ATOM 740 O O . ALA A 1 90 ? 15.952 2.541 -4.462 1.00 96.25 90 ALA A O 1
ATOM 741 N N . SER A 1 91 ? 13.795 2.210 -3.969 1.00 96.94 91 SER A N 1
ATOM 742 C CA . SER A 1 91 ? 13.476 1.496 -5.208 1.00 96.94 91 SER A CA 1
ATOM 743 C C . SER A 1 91 ? 13.593 2.389 -6.449 1.00 96.94 91 SER A C 1
ATOM 745 O O . SER A 1 91 ? 14.106 1.946 -7.476 1.00 96.94 91 SER A O 1
ATOM 747 N N . GLN A 1 92 ? 13.192 3.658 -6.353 1.00 96.50 92 GLN A N 1
ATOM 748 C CA . GLN A 1 92 ? 13.311 4.651 -7.427 1.00 96.50 92 GLN A CA 1
ATOM 749 C C . GLN A 1 92 ? 14.765 4.862 -7.853 1.00 96.50 92 GLN A C 1
ATOM 751 O O . GLN A 1 92 ? 15.043 4.986 -9.045 1.00 96.50 92 GLN A O 1
ATOM 756 N N . SER A 1 93 ? 15.712 4.799 -6.911 1.00 97.06 93 SER A N 1
ATOM 757 C CA . SER A 1 93 ? 17.141 4.886 -7.238 1.00 97.06 93 SER A CA 1
ATOM 758 C C . SER A 1 93 ? 17.609 3.782 -8.199 1.00 97.06 93 SER A C 1
ATOM 760 O O . SER A 1 93 ? 18.467 4.025 -9.048 1.00 97.06 93 SER A O 1
ATOM 762 N N . PHE A 1 94 ? 17.019 2.583 -8.131 1.00 97.44 94 PHE A N 1
ATOM 763 C CA . PHE A 1 94 ? 17.313 1.503 -9.075 1.00 97.44 94 PHE A CA 1
ATOM 764 C C . PHE A 1 94 ? 16.660 1.740 -10.437 1.00 97.44 94 PHE A C 1
ATOM 766 O O . PHE A 1 94 ? 17.262 1.429 -11.461 1.00 97.44 94 PHE A O 1
ATOM 773 N N . PHE A 1 95 ? 15.458 2.319 -10.483 1.00 98.00 95 PHE A N 1
ATOM 774 C CA . PHE A 1 95 ? 14.820 2.679 -11.752 1.00 98.00 95 PHE A CA 1
ATOM 775 C C . PHE A 1 95 ? 15.592 3.767 -12.499 1.00 98.00 95 PHE A C 1
ATOM 777 O O . PHE A 1 95 ? 15.722 3.685 -13.719 1.00 98.00 95 PHE A O 1
ATOM 784 N N . VAL A 1 96 ? 16.174 4.736 -11.786 1.00 97.81 96 VAL A N 1
ATOM 785 C CA . VAL A 1 96 ? 17.111 5.708 -12.374 1.00 97.81 96 VAL A CA 1
ATOM 786 C C . VAL A 1 96 ? 18.300 4.989 -13.018 1.00 97.81 96 VAL A C 1
ATOM 788 O O . VAL A 1 96 ? 18.547 5.179 -14.207 1.00 97.81 96 VAL A O 1
ATOM 791 N N . GLN A 1 97 ? 18.957 4.078 -12.293 1.00 98.06 97 GLN A N 1
ATOM 792 C CA . GLN A 1 97 ? 20.076 3.290 -12.832 1.00 98.06 97 GLN A CA 1
ATOM 793 C C . GLN A 1 97 ? 19.672 2.452 -14.059 1.00 98.06 97 GLN A C 1
ATOM 795 O O . GLN A 1 97 ? 20.427 2.341 -15.021 1.00 98.06 97 GLN A O 1
ATOM 800 N N . LEU A 1 98 ? 18.465 1.877 -14.078 1.00 98.00 98 LEU A N 1
ATOM 801 C CA . LEU A 1 98 ? 17.963 1.131 -15.239 1.00 98.00 98 LEU A CA 1
ATOM 802 C C . LEU A 1 98 ? 17.753 2.025 -16.472 1.00 98.00 98 LEU A C 1
ATOM 804 O O . LEU A 1 98 ? 18.021 1.588 -17.598 1.00 98.00 98 LEU A O 1
ATOM 808 N N . ARG A 1 99 ? 17.298 3.271 -16.282 1.00 97.88 99 ARG A N 1
ATOM 809 C CA . ARG A 1 99 ? 17.195 4.251 -17.375 1.00 97.88 99 ARG A CA 1
ATOM 810 C C . ARG A 1 99 ? 18.579 4.622 -17.901 1.00 97.88 99 ARG A C 1
ATOM 812 O O . ARG A 1 99 ? 18.773 4.616 -19.112 1.00 97.88 99 ARG A O 1
ATOM 819 N N . GLU A 1 100 ? 19.550 4.849 -17.018 1.00 97.75 100 GLU A N 1
ATOM 820 C CA . GLU A 1 100 ? 20.946 5.116 -17.401 1.00 97.75 100 GLU A CA 1
ATOM 821 C C . GLU A 1 100 ? 21.545 3.963 -18.220 1.00 97.75 100 GLU A C 1
ATOM 823 O O . GLU A 1 100 ? 22.127 4.193 -19.280 1.00 97.75 100 GLU A O 1
ATOM 828 N N . ILE A 1 101 ? 21.326 2.711 -17.802 1.00 97.31 101 ILE A N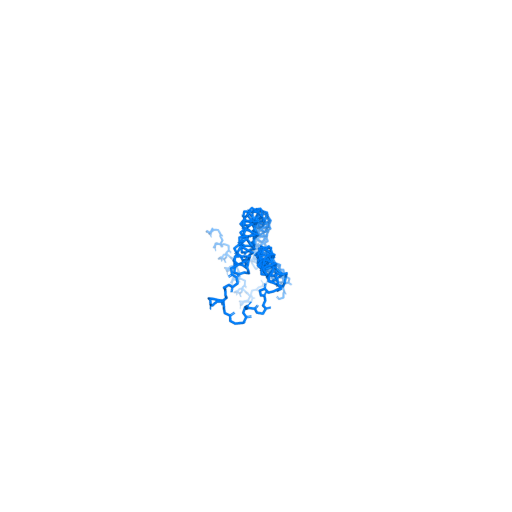 1
ATOM 829 C CA . ILE A 1 101 ? 21.752 1.523 -18.561 1.00 97.31 101 ILE A CA 1
ATOM 830 C C . ILE A 1 101 ? 21.102 1.491 -19.951 1.00 97.31 101 ILE A C 1
ATOM 832 O O . ILE A 1 101 ? 21.766 1.145 -20.928 1.00 97.31 101 ILE A O 1
ATOM 836 N N . SER A 1 102 ? 19.823 1.862 -20.061 1.00 96.69 102 SER A N 1
ATOM 837 C CA . SER A 1 102 ? 19.104 1.898 -21.343 1.00 96.69 102 SER A CA 1
ATOM 838 C C . SER A 1 102 ? 19.663 2.971 -22.284 1.00 96.69 102 SER A C 1
ATOM 840 O O . SER A 1 102 ? 19.807 2.725 -23.483 1.00 96.69 102 SER A O 1
ATOM 842 N N . VAL A 1 103 ? 20.030 4.138 -21.745 1.00 96.75 103 VAL A N 1
ATOM 843 C CA . VAL A 1 103 ? 20.707 5.207 -22.496 1.00 96.75 103 VAL A CA 1
ATOM 844 C C . VAL A 1 103 ? 22.073 4.731 -22.984 1.00 96.75 103 VAL A C 1
ATOM 846 O O . VAL A 1 103 ? 22.324 4.746 -24.186 1.00 96.75 103 VAL A O 1
ATOM 849 N N . HIS A 1 104 ? 22.905 4.207 -22.085 1.00 97.19 104 HIS A N 1
ATOM 850 C CA . HIS A 1 104 ? 24.241 3.716 -22.422 1.00 97.19 104 HIS A CA 1
ATOM 851 C C . HIS A 1 104 ? 24.205 2.563 -23.442 1.00 97.19 104 HIS A C 1
ATOM 853 O O . HIS A 1 104 ? 25.033 2.492 -24.348 1.00 97.19 104 HIS A O 1
ATOM 859 N N . PHE A 1 105 ? 23.213 1.670 -23.351 1.00 95.19 105 PHE A N 1
ATOM 860 C CA . PHE A 1 105 ? 22.970 0.645 -24.369 1.00 95.19 105 PHE A CA 1
ATOM 861 C C . PHE A 1 105 ? 22.727 1.265 -25.753 1.00 95.19 105 PHE A C 1
ATOM 863 O O . PHE A 1 105 ? 23.348 0.847 -26.730 1.00 95.19 105 PHE A O 1
ATOM 870 N N . SER A 1 106 ? 21.859 2.276 -25.835 1.00 97.25 106 SER A N 1
ATOM 871 C CA . SER A 1 106 ? 21.541 2.975 -27.085 1.00 97.25 106 SER A CA 1
ATOM 872 C C . SER A 1 106 ? 22.756 3.689 -27.678 1.00 97.25 106 SER A C 1
ATOM 874 O O . SER A 1 106 ? 22.959 3.645 -28.892 1.00 97.25 106 SER A O 1
ATOM 876 N N . GLU A 1 107 ? 23.558 4.345 -26.840 1.00 97.38 107 GLU A N 1
ATOM 877 C CA . GLU A 1 107 ? 24.777 5.053 -27.245 1.00 97.38 107 GLU A CA 1
ATOM 878 C C . GLU A 1 107 ? 25.822 4.079 -27.798 1.00 97.38 107 GLU A C 1
ATOM 880 O O . GLU A 1 107 ? 26.290 4.251 -28.925 1.00 97.38 107 GLU A O 1
ATOM 885 N N . ASN A 1 108 ? 26.097 2.991 -27.074 1.00 97.44 108 ASN A N 1
ATOM 886 C CA . ASN A 1 108 ? 27.043 1.966 -27.514 1.00 97.44 108 ASN A CA 1
ATOM 887 C C . ASN A 1 108 ? 26.596 1.284 -28.807 1.00 97.44 108 ASN A C 1
ATOM 889 O O . ASN A 1 108 ? 27.402 1.076 -29.714 1.00 97.44 108 ASN A O 1
ATOM 893 N N . MET A 1 109 ? 25.309 0.947 -28.921 1.00 95.88 109 MET A N 1
ATOM 894 C CA . MET A 1 109 ? 24.760 0.379 -30.152 1.00 95.88 109 MET A CA 1
ATOM 895 C C . MET A 1 109 ? 24.904 1.354 -31.320 1.00 95.88 109 MET A C 1
ATOM 897 O O . MET A 1 109 ? 25.336 0.952 -32.399 1.00 95.88 109 MET A O 1
ATOM 901 N N . THR A 1 110 ? 24.606 2.635 -31.099 1.00 95.88 110 THR A N 1
ATOM 902 C CA . THR A 1 110 ? 24.765 3.691 -32.106 1.00 95.88 110 THR A CA 1
ATOM 903 C C . THR A 1 110 ? 26.210 3.795 -32.585 1.00 95.88 110 THR A C 1
ATOM 905 O O . THR A 1 110 ? 26.443 3.859 -33.795 1.00 95.88 110 THR A O 1
ATOM 908 N N . GLU A 1 111 ? 27.178 3.775 -31.666 1.00 96.94 111 GLU A N 1
ATOM 909 C CA . GLU A 1 111 ? 28.605 3.817 -31.991 1.00 96.94 111 GLU A CA 1
ATOM 910 C C . GLU A 1 111 ? 29.032 2.587 -32.801 1.00 96.94 111 GLU A C 1
ATOM 912 O O . GLU A 1 111 ? 29.586 2.727 -33.895 1.00 96.94 111 GLU A O 1
ATOM 917 N N . ILE A 1 112 ? 28.737 1.383 -32.300 1.00 94.69 112 ILE A N 1
ATOM 918 C CA . ILE A 1 112 ? 29.133 0.115 -32.928 1.00 94.69 112 ILE A CA 1
ATOM 919 C C . ILE A 1 112 ? 28.554 0.014 -34.338 1.00 94.69 112 ILE A C 1
ATOM 921 O O . ILE A 1 112 ? 29.286 -0.271 -35.287 1.00 94.69 112 ILE A O 1
ATOM 925 N N . VAL A 1 113 ? 27.255 0.276 -34.484 1.00 91.94 113 VAL A N 1
ATOM 926 C CA . VAL A 1 113 ? 26.548 0.184 -35.764 1.00 91.94 113 VAL A CA 1
ATOM 927 C C . VAL A 1 113 ? 27.040 1.252 -36.735 1.00 91.94 113 VAL A C 1
ATOM 929 O O . VAL A 1 113 ? 27.340 0.935 -37.884 1.00 91.94 113 VAL A O 1
ATOM 932 N N . THR A 1 114 ? 27.214 2.497 -36.280 1.00 92.12 114 THR A N 1
ATOM 933 C CA . THR A 1 114 ? 27.791 3.570 -37.104 1.00 92.12 114 THR A CA 1
ATOM 934 C C . THR A 1 114 ? 29.177 3.193 -37.615 1.00 92.12 114 THR A C 1
ATOM 936 O O . THR A 1 114 ? 29.466 3.369 -38.803 1.00 92.12 114 THR A O 1
ATOM 939 N N . ARG A 1 115 ? 30.042 2.683 -36.730 1.00 93.12 115 ARG A N 1
ATOM 940 C CA . ARG A 1 115 ? 31.408 2.295 -37.085 1.00 93.12 115 ARG A CA 1
ATOM 941 C C . ARG A 1 115 ? 31.392 1.149 -38.087 1.00 93.12 115 ARG A C 1
ATOM 943 O O . ARG A 1 115 ? 32.082 1.224 -39.096 1.00 93.12 115 ARG A O 1
ATOM 950 N N . PHE A 1 116 ? 30.571 0.132 -37.835 1.00 91.00 116 PHE A N 1
ATOM 951 C CA . PHE A 1 116 ? 30.419 -1.022 -38.715 1.00 91.00 116 PHE A CA 1
ATOM 952 C C . PHE A 1 116 ? 29.958 -0.617 -40.121 1.00 91.00 116 PHE A C 1
ATOM 954 O O . PHE A 1 116 ? 30.622 -0.967 -41.097 1.00 91.00 116 PHE A O 1
ATOM 961 N N . ILE A 1 117 ? 28.879 0.171 -40.223 1.00 89.50 117 ILE A N 1
ATOM 962 C CA . ILE A 1 117 ? 28.357 0.669 -41.505 1.00 89.50 117 ILE A CA 1
ATOM 963 C C . ILE A 1 117 ? 29.429 1.479 -42.236 1.00 89.50 117 ILE A C 1
ATOM 965 O O . ILE A 1 117 ? 29.716 1.203 -43.398 1.00 89.50 117 ILE A O 1
ATOM 969 N N . SER A 1 118 ? 30.073 2.428 -41.549 1.00 89.94 118 SER A N 1
ATOM 970 C CA . SER A 1 118 ? 31.103 3.282 -42.156 1.00 89.94 118 SER A CA 1
ATOM 971 C C . SER A 1 118 ? 32.281 2.468 -42.701 1.00 89.94 118 SER A C 1
ATOM 973 O O . SER A 1 118 ? 32.748 2.735 -43.806 1.00 89.94 118 SER A O 1
ATOM 975 N N . THR A 1 119 ? 32.747 1.453 -41.964 1.00 91.25 119 THR A N 1
ATOM 976 C CA . THR A 1 119 ? 33.833 0.570 -42.413 1.00 91.25 119 THR A CA 1
ATOM 977 C C . THR A 1 119 ? 33.430 -0.247 -43.638 1.00 91.25 119 THR A C 1
ATOM 979 O O . THR A 1 119 ? 34.168 -0.267 -44.621 1.00 91.25 119 THR A O 1
ATOM 982 N N . LYS A 1 120 ? 32.258 -0.891 -43.610 1.00 89.50 120 LYS A N 1
ATOM 983 C CA . LYS A 1 120 ? 31.785 -1.740 -44.713 1.00 89.50 120 LYS A CA 1
ATOM 984 C C . LYS A 1 120 ? 31.522 -0.922 -45.990 1.00 89.50 120 LYS A C 1
ATOM 986 O O . LYS A 1 120 ? 31.961 -1.330 -47.063 1.00 89.50 120 LYS A O 1
ATOM 991 N N . LEU A 1 121 ? 30.948 0.283 -45.871 1.00 87.75 121 LEU A N 1
ATOM 992 C CA . LEU A 1 121 ? 30.789 1.221 -46.996 1.00 87.75 121 LEU A CA 1
ATOM 993 C C . LEU A 1 121 ? 32.138 1.679 -47.576 1.00 87.75 121 LEU A C 1
ATOM 995 O O . LEU A 1 121 ? 32.305 1.695 -48.793 1.00 87.75 121 LEU A O 1
ATOM 999 N N . ALA A 1 122 ? 33.111 2.027 -46.726 1.00 90.44 122 ALA A N 1
ATOM 1000 C CA . ALA A 1 122 ? 34.423 2.500 -47.177 1.00 90.44 122 ALA A CA 1
ATOM 1001 C C . ALA A 1 122 ? 35.233 1.418 -47.909 1.00 90.44 122 ALA A C 1
ATOM 1003 O O . ALA A 1 122 ? 35.961 1.726 -48.851 1.00 90.44 122 ALA A O 1
ATOM 1004 N N . MET A 1 123 ? 35.114 0.159 -47.481 1.00 91.38 123 MET A N 1
ATOM 1005 C CA . MET A 1 123 ? 35.825 -0.974 -48.085 1.00 91.38 123 MET A CA 1
ATOM 1006 C C . MET A 1 123 ? 35.092 -1.567 -49.297 1.00 91.38 123 MET A C 1
ATOM 1008 O O . MET A 1 123 ? 35.681 -2.379 -50.004 1.00 91.38 123 MET A O 1
ATOM 1012 N N . GLN A 1 124 ? 33.832 -1.174 -49.533 1.00 87.94 124 GLN A N 1
ATOM 1013 C CA . GLN A 1 124 ? 32.927 -1.800 -50.509 1.00 87.94 124 GLN A CA 1
ATOM 1014 C C . GLN A 1 124 ? 32.828 -3.329 -50.353 1.00 87.94 124 GLN A C 1
ATOM 1016 O O . GLN A 1 124 ? 32.569 -4.053 -51.313 1.00 87.94 124 GLN A O 1
ATOM 1021 N N . ASP A 1 125 ? 33.033 -3.819 -49.132 1.00 87.62 125 ASP A N 1
ATOM 1022 C CA . ASP A 1 125 ? 32.988 -5.234 -48.789 1.00 87.62 125 ASP A CA 1
ATOM 1023 C C . ASP A 1 125 ? 31.703 -5.507 -48.008 1.00 87.62 125 ASP A C 1
ATOM 1025 O O . ASP A 1 125 ? 31.541 -5.040 -46.884 1.00 87.62 125 ASP A O 1
ATOM 1029 N N . PHE A 1 126 ? 30.794 -6.278 -48.600 1.00 87.06 126 PHE A N 1
ATOM 1030 C CA . PHE A 1 126 ? 29.505 -6.627 -48.001 1.00 87.06 126 PHE A CA 1
ATOM 1031 C C . PHE A 1 126 ? 29.304 -8.138 -47.873 1.00 87.06 126 PHE A C 1
ATOM 1033 O O . PHE A 1 126 ? 28.183 -8.565 -47.583 1.00 87.06 126 PHE A O 1
ATOM 1040 N N . GLU A 1 127 ? 30.341 -8.955 -48.093 1.00 85.44 127 GLU A N 1
ATOM 1041 C CA . GLU A 1 127 ? 30.192 -10.418 -48.097 1.00 85.44 127 GLU A CA 1
ATOM 1042 C C . GLU A 1 127 ? 29.634 -10.927 -46.763 1.00 85.44 127 GLU A C 1
ATOM 1044 O O . GLU A 1 127 ? 28.666 -11.688 -46.760 1.00 85.44 127 GLU A O 1
ATOM 1049 N N . ASP A 1 128 ? 30.131 -10.389 -45.645 1.00 83.38 128 ASP A N 1
ATOM 1050 C CA . ASP A 1 128 ? 29.679 -10.748 -44.291 1.00 83.38 128 ASP A CA 1
ATOM 1051 C C . ASP A 1 128 ? 28.374 -10.063 -43.850 1.00 83.38 128 ASP A C 1
ATOM 1053 O O . ASP A 1 128 ? 27.906 -10.284 -42.732 1.00 83.38 128 ASP A O 1
ATOM 1057 N N . VAL A 1 129 ? 27.802 -9.175 -44.670 1.00 84.69 129 VAL A N 1
ATOM 1058 C CA . VAL A 1 129 ? 26.568 -8.465 -44.317 1.00 84.69 129 VAL A CA 1
ATOM 1059 C C . VAL A 1 129 ? 25.369 -9.283 -44.798 1.00 84.69 129 VAL A C 1
ATOM 1061 O O . VAL A 1 129 ? 25.254 -9.505 -46.010 1.00 84.69 129 VAL A O 1
ATOM 1064 N N . PRO A 1 130 ? 24.444 -9.671 -43.898 1.00 83.94 130 PRO A N 1
ATOM 1065 C CA . PRO A 1 130 ? 23.203 -10.339 -44.275 1.00 83.94 130 PRO A CA 1
ATOM 1066 C C . PRO A 1 130 ? 22.439 -9.556 -45.356 1.00 83.94 130 PRO A C 1
ATOM 1068 O O . PRO A 1 130 ? 22.298 -8.335 -45.217 1.00 83.94 130 PRO A O 1
ATOM 1071 N N . PRO A 1 131 ? 21.930 -10.209 -46.418 1.00 79.69 131 PRO A N 1
ATOM 1072 C CA . PRO A 1 131 ? 21.223 -9.536 -47.510 1.00 79.69 131 PRO A CA 1
ATOM 1073 C C . PRO A 1 131 ? 20.073 -8.637 -47.042 1.00 79.69 131 PRO A C 1
ATOM 1075 O O . PRO A 1 131 ? 19.874 -7.558 -47.594 1.00 79.69 131 PRO A O 1
ATOM 1078 N N . GLU A 1 132 ? 19.363 -9.042 -45.989 1.00 76.44 132 GLU A N 1
ATOM 1079 C CA . GLU A 1 132 ? 18.245 -8.306 -45.392 1.00 76.44 132 GLU A CA 1
ATOM 1080 C C . GLU A 1 132 ? 18.697 -6.980 -44.768 1.00 76.44 132 GLU A C 1
ATOM 1082 O O . GLU A 1 132 ? 17.944 -6.010 -44.758 1.00 76.44 132 GLU A O 1
ATOM 1087 N N . LEU A 1 133 ? 19.936 -6.924 -44.269 1.00 74.25 133 LEU A N 1
ATOM 1088 C CA . LEU A 1 133 ? 20.520 -5.731 -43.660 1.00 74.25 133 LEU A CA 1
ATOM 1089 C C . LEU A 1 133 ? 21.222 -4.833 -44.681 1.00 74.25 133 LEU A C 1
ATOM 1091 O O . LEU A 1 133 ? 21.340 -3.636 -44.428 1.00 74.25 133 LEU A O 1
ATOM 1095 N N . ARG A 1 134 ? 21.640 -5.366 -45.841 1.00 77.75 134 ARG A N 1
ATOM 1096 C CA . ARG A 1 134 ? 22.259 -4.574 -46.924 1.00 77.75 134 ARG A CA 1
ATOM 1097 C C . ARG A 1 134 ? 21.339 -3.459 -47.415 1.00 77.75 134 ARG A C 1
ATOM 1099 O O . ARG A 1 134 ? 21.810 -2.358 -47.652 1.00 77.75 134 ARG A O 1
ATOM 1106 N N . VAL A 1 135 ? 20.032 -3.721 -47.487 1.00 74.62 135 VAL A N 1
ATOM 1107 C CA . VAL A 1 135 ? 19.017 -2.725 -47.881 1.00 74.62 135 VAL A CA 1
ATOM 1108 C C . VAL A 1 135 ? 18.991 -1.530 -46.922 1.00 74.62 135 VAL A C 1
ATOM 1110 O O . VAL A 1 135 ? 18.750 -0.404 -47.342 1.00 74.62 135 VAL A O 1
ATOM 1113 N N . CYS A 1 136 ? 19.278 -1.762 -45.641 1.00 71.44 136 CYS A N 1
ATOM 1114 C CA . CYS A 1 136 ? 19.303 -0.723 -44.617 1.00 71.44 136 CYS A CA 1
ATOM 1115 C C . CYS A 1 136 ? 20.682 -0.057 -44.479 1.00 71.44 136 CYS A C 1
ATOM 1117 O O . CYS A 1 136 ? 20.799 0.949 -43.790 1.00 71.44 136 CYS A O 1
ATOM 1119 N N . MET A 1 137 ? 21.737 -0.597 -45.100 1.00 77.31 137 MET A N 1
ATOM 1120 C CA . MET A 1 137 ? 23.083 -0.021 -44.997 1.00 77.31 137 MET A CA 1
ATOM 1121 C C . MET A 1 137 ? 23.207 1.332 -45.694 1.00 77.31 137 MET A C 1
ATOM 1123 O O . MET A 1 137 ? 23.982 2.173 -45.237 1.00 77.31 137 MET A O 1
ATOM 1127 N N . ASP A 1 138 ? 22.430 1.540 -46.757 1.00 77.38 138 ASP A N 1
ATOM 1128 C CA . ASP A 1 138 ? 22.353 2.820 -47.462 1.00 77.38 138 ASP A CA 1
ATOM 1129 C C . ASP A 1 138 ? 21.500 3.845 -46.691 1.00 77.38 138 ASP A C 1
ATOM 1131 O O . ASP A 1 138 ? 21.711 5.049 -46.823 1.00 77.38 138 ASP A O 1
ATOM 1135 N N . ASP A 1 139 ? 20.581 3.376 -45.835 1.00 85.12 139 ASP A N 1
ATOM 1136 C CA . ASP A 1 139 ? 19.723 4.199 -44.975 1.00 85.12 139 ASP A CA 1
ATOM 1137 C C . ASP A 1 139 ? 20.141 4.081 -43.503 1.00 85.12 139 ASP A C 1
ATOM 1139 O O . ASP A 1 139 ? 19.498 3.456 -42.650 1.00 85.12 139 ASP A O 1
ATOM 1143 N N . ARG A 1 140 ? 21.276 4.714 -43.202 1.00 83.69 140 ARG A N 1
ATOM 1144 C CA . ARG A 1 140 ? 21.816 4.796 -41.843 1.00 83.69 140 ARG A CA 1
ATOM 1145 C C . ARG A 1 140 ? 20.804 5.384 -40.857 1.00 83.69 140 ARG A C 1
ATOM 1147 O O . ARG A 1 140 ? 20.747 4.928 -39.715 1.00 83.69 140 ARG A O 1
ATOM 1154 N N . ASP A 1 141 ? 20.023 6.373 -41.279 1.00 87.50 141 ASP A N 1
ATOM 1155 C CA . ASP A 1 141 ? 19.073 7.062 -40.408 1.00 87.50 141 ASP A CA 1
ATOM 1156 C C . ASP A 1 141 ? 17.930 6.130 -39.987 1.00 87.50 141 ASP A C 1
ATOM 1158 O O . ASP A 1 141 ? 17.545 6.128 -38.815 1.00 87.50 141 ASP A O 1
ATOM 1162 N N . ALA A 1 142 ? 17.446 5.260 -40.879 1.00 87.00 142 ALA A N 1
ATOM 1163 C CA . ALA A 1 142 ? 16.474 4.227 -40.524 1.00 87.00 142 ALA A CA 1
ATOM 1164 C C . ALA A 1 142 ? 16.995 3.287 -39.423 1.00 87.00 142 ALA A C 1
ATOM 1166 O O . ALA A 1 142 ? 16.269 2.991 -38.471 1.00 87.00 142 ALA A O 1
ATOM 1167 N N . ILE A 1 143 ? 18.260 2.857 -39.496 1.00 87.75 143 ILE A N 1
ATOM 1168 C CA . ILE A 1 143 ? 18.855 1.990 -38.466 1.00 87.75 143 ILE A CA 1
ATOM 1169 C C . ILE A 1 143 ? 19.011 2.738 -37.134 1.00 87.75 143 ILE A C 1
ATOM 1171 O O . ILE A 1 143 ? 18.697 2.187 -36.076 1.00 87.75 143 ILE A O 1
ATOM 1175 N N . LEU A 1 144 ? 19.457 3.996 -37.160 1.00 90.94 144 LEU A N 1
ATOM 1176 C CA . LEU A 1 144 ? 19.574 4.811 -35.946 1.00 90.94 144 LEU A CA 1
ATOM 1177 C C . LEU A 1 144 ? 18.209 5.049 -35.284 1.00 90.94 144 LEU A C 1
ATOM 1179 O O . LEU A 1 144 ? 18.098 4.972 -34.059 1.00 90.94 144 LEU A O 1
ATOM 1183 N N . ASN A 1 145 ? 17.158 5.246 -36.082 1.00 91.75 145 ASN A N 1
ATOM 1184 C CA . ASN A 1 145 ? 15.787 5.359 -35.588 1.00 91.75 145 ASN A CA 1
ATOM 1185 C C . ASN A 1 145 ? 15.296 4.064 -34.920 1.00 91.75 145 ASN A C 1
ATOM 1187 O O . ASN A 1 145 ? 14.596 4.133 -33.910 1.00 91.75 145 ASN A O 1
ATOM 1191 N N . LEU A 1 146 ? 15.688 2.884 -35.417 1.00 91.44 146 LEU A N 1
ATOM 1192 C CA . LEU A 1 146 ? 15.382 1.613 -34.747 1.00 91.44 146 LEU A CA 1
ATOM 1193 C C . LEU A 1 146 ? 16.057 1.519 -33.374 1.00 91.44 146 LEU A C 1
ATOM 1195 O O . LEU A 1 146 ? 15.408 1.124 -32.408 1.00 91.44 146 LEU A O 1
ATOM 1199 N N . ILE A 1 147 ? 17.329 1.917 -33.265 1.00 94.25 147 ILE A N 1
ATOM 1200 C CA . ILE A 1 147 ? 18.062 1.922 -31.986 1.00 94.25 147 ILE A CA 1
ATOM 1201 C C . ILE A 1 147 ? 17.395 2.882 -30.991 1.00 94.25 147 ILE A C 1
ATOM 1203 O O . ILE A 1 147 ? 17.167 2.512 -29.836 1.00 94.25 147 ILE A O 1
ATOM 1207 N N . ALA A 1 148 ? 17.012 4.079 -31.445 1.00 94.50 148 ALA A N 1
ATOM 1208 C CA . ALA A 1 148 ? 16.253 5.025 -30.632 1.00 94.50 148 ALA A CA 1
ATOM 1209 C C . ALA A 1 148 ? 14.916 4.422 -30.163 1.00 94.50 148 ALA A C 1
ATOM 1211 O O . ALA A 1 148 ? 14.605 4.469 -28.973 1.00 94.50 148 ALA A O 1
ATOM 1212 N N . GLY A 1 149 ? 14.183 3.756 -31.062 1.00 96.25 149 GLY A N 1
ATOM 1213 C CA . GLY A 1 149 ? 12.942 3.056 -30.733 1.00 96.25 149 GLY A CA 1
ATOM 1214 C C . GLY A 1 149 ? 13.125 1.921 -29.719 1.00 96.25 149 GLY A C 1
ATOM 1215 O O . GLY A 1 149 ? 12.287 1.748 -28.835 1.00 96.25 149 GLY A O 1
ATOM 1216 N N . MET A 1 150 ? 14.235 1.174 -29.779 1.00 95.62 150 MET A N 1
ATOM 1217 C CA . MET A 1 150 ? 14.566 0.154 -28.774 1.00 95.62 150 MET A CA 1
ATOM 1218 C C . MET A 1 150 ? 14.761 0.779 -27.389 1.00 95.62 150 MET A C 1
ATOM 1220 O O . MET A 1 150 ? 14.206 0.282 -26.407 1.00 95.62 150 MET A O 1
ATOM 1224 N N . LYS A 1 151 ? 15.516 1.881 -27.304 1.00 97.12 151 LYS A N 1
ATOM 1225 C CA . LYS A 1 151 ? 15.722 2.628 -26.056 1.00 97.12 151 LYS A CA 1
ATOM 1226 C C . LYS A 1 151 ? 14.396 3.141 -25.495 1.00 97.12 151 LYS A C 1
ATOM 1228 O O . LYS A 1 151 ? 14.128 2.951 -24.312 1.00 97.12 151 LYS A O 1
ATOM 1233 N N . ASP A 1 152 ? 13.557 3.743 -26.333 1.00 97.75 152 ASP A N 1
ATOM 1234 C CA . ASP A 1 152 ? 12.260 4.276 -25.909 1.00 97.75 152 ASP A CA 1
ATOM 1235 C C . ASP A 1 152 ? 11.336 3.158 -25.401 1.00 97.75 152 ASP A C 1
ATOM 1237 O O . ASP A 1 152 ? 10.710 3.304 -24.351 1.00 97.75 152 ASP A O 1
ATOM 1241 N N . ALA A 1 153 ? 11.324 1.995 -26.062 1.00 97.56 153 ALA A N 1
ATOM 1242 C CA . ALA A 1 153 ? 10.583 0.823 -25.599 1.00 97.56 153 ALA A CA 1
ATOM 1243 C C . ALA A 1 153 ? 11.090 0.293 -24.243 1.00 97.56 153 ALA A C 1
ATOM 1245 O O . ALA A 1 153 ? 10.289 -0.116 -23.397 1.00 97.56 153 ALA A O 1
ATOM 1246 N N . HIS A 1 154 ? 12.407 0.293 -24.009 1.00 97.06 154 HIS A N 1
ATOM 1247 C CA . HIS A 1 154 ? 12.981 -0.086 -22.715 1.00 97.06 154 HIS A CA 1
ATOM 1248 C C . HIS A 1 154 ? 12.603 0.902 -21.607 1.00 97.06 154 HIS A C 1
ATOM 1250 O O . HIS A 1 154 ? 12.110 0.468 -20.564 1.00 97.06 154 HIS A O 1
ATOM 1256 N N . THR A 1 155 ? 12.764 2.206 -21.846 1.00 97.31 155 THR A N 1
ATOM 1257 C CA . THR A 1 155 ? 12.410 3.264 -20.888 1.00 97.31 155 THR A CA 1
ATOM 1258 C C . THR A 1 155 ? 10.921 3.238 -20.553 1.00 97.31 155 THR A C 1
ATOM 1260 O O . THR A 1 155 ? 10.565 3.228 -19.381 1.00 97.31 155 THR A O 1
ATOM 1263 N N . PHE A 1 156 ? 10.050 3.085 -21.554 1.00 97.81 156 PHE A N 1
ATOM 1264 C CA . PHE A 1 156 ? 8.608 2.963 -21.333 1.00 97.81 156 PHE A CA 1
ATOM 1265 C C . PHE A 1 156 ? 8.256 1.798 -20.397 1.00 97.81 156 PHE A C 1
ATOM 1267 O O . PHE A 1 156 ? 7.471 1.945 -19.462 1.00 97.81 156 PHE A O 1
ATOM 1274 N N . ARG A 1 157 ? 8.869 0.624 -20.607 1.00 98.06 157 ARG A N 1
ATOM 1275 C CA . ARG A 1 157 ? 8.653 -0.538 -19.731 1.00 98.06 157 ARG A CA 1
ATOM 1276 C C . ARG A 1 157 ? 9.177 -0.305 -18.318 1.00 98.06 157 ARG A C 1
ATOM 1278 O O . ARG A 1 157 ? 8.621 -0.869 -17.379 1.00 98.06 157 ARG A O 1
ATOM 1285 N N . ILE A 1 158 ? 10.263 0.449 -18.168 1.00 98.25 158 ILE A N 1
ATOM 1286 C CA . ILE A 1 158 ? 10.802 0.845 -16.865 1.00 98.25 158 ILE A CA 1
ATOM 1287 C C . ILE A 1 158 ? 9.787 1.732 -16.135 1.00 98.25 158 ILE A C 1
ATOM 1289 O O . ILE A 1 158 ? 9.414 1.396 -15.011 1.00 98.25 158 ILE A O 1
ATOM 1293 N N . ASP A 1 159 ? 9.281 2.773 -16.794 1.00 97.81 159 ASP A N 1
ATOM 1294 C CA . ASP A 1 159 ? 8.306 3.710 -16.226 1.00 97.81 159 ASP A CA 1
ATOM 1295 C C . ASP A 1 159 ? 7.021 2.983 -15.794 1.00 97.81 159 ASP A C 1
ATOM 1297 O O . ASP A 1 159 ? 6.600 3.078 -14.643 1.00 97.81 159 ASP A O 1
ATOM 1301 N N . GLU A 1 160 ? 6.474 2.119 -16.657 1.00 98.31 160 GLU A N 1
ATOM 1302 C CA . GLU A 1 160 ? 5.290 1.303 -16.347 1.00 98.31 160 GLU A CA 1
ATOM 1303 C C . GLU A 1 160 ? 5.502 0.414 -15.103 1.00 98.31 160 GLU A C 1
ATOM 1305 O O . GLU A 1 160 ? 4.584 0.130 -14.323 1.00 98.31 160 GLU A O 1
ATOM 1310 N N . ARG A 1 161 ? 6.727 -0.089 -14.909 1.00 97.50 161 ARG A N 1
ATOM 1311 C CA . ARG A 1 161 ? 7.072 -0.951 -13.770 1.00 97.50 161 ARG A CA 1
ATOM 1312 C C . ARG A 1 161 ? 7.228 -0.144 -12.486 1.00 97.50 161 ARG A C 1
ATOM 1314 O O . ARG A 1 161 ? 6.804 -0.659 -11.448 1.00 97.50 161 ARG A O 1
ATOM 1321 N N . GLU A 1 162 ? 7.793 1.056 -12.565 1.00 97.94 162 GLU A N 1
ATOM 1322 C CA . GLU A 1 162 ? 7.913 1.994 -11.447 1.00 97.94 162 GLU A CA 1
ATOM 1323 C C . GLU A 1 162 ? 6.529 2.461 -10.977 1.00 97.94 162 GLU A C 1
ATOM 1325 O O . GLU A 1 162 ? 6.194 2.291 -9.802 1.00 97.94 162 GLU A O 1
ATOM 1330 N N . ASP A 1 163 ? 5.676 2.910 -11.900 1.00 97.69 163 ASP A N 1
ATOM 1331 C CA . ASP A 1 163 ? 4.314 3.363 -11.601 1.00 97.69 163 ASP A CA 1
ATOM 1332 C C . ASP A 1 163 ? 3.484 2.254 -10.955 1.00 97.69 163 ASP A C 1
ATOM 1334 O O . ASP A 1 163 ? 2.881 2.436 -9.893 1.00 97.69 163 ASP A O 1
ATOM 1338 N N . ARG A 1 164 ? 3.511 1.047 -11.539 1.00 97.31 164 ARG A N 1
ATOM 1339 C CA . ARG A 1 164 ? 2.783 -0.101 -10.982 1.00 97.31 164 ARG A CA 1
ATOM 1340 C C . ARG A 1 164 ? 3.257 -0.444 -9.570 1.00 97.31 164 ARG A C 1
ATOM 1342 O O . ARG A 1 164 ? 2.454 -0.893 -8.753 1.00 97.31 164 ARG A O 1
ATOM 1349 N N . MET A 1 165 ? 4.548 -0.293 -9.276 1.00 96.69 165 MET A N 1
ATOM 1350 C CA . MET A 1 165 ? 5.071 -0.508 -7.927 1.00 96.69 165 MET A CA 1
ATOM 1351 C C . MET A 1 165 ? 4.522 0.549 -6.963 1.00 96.69 165 MET A C 1
ATOM 1353 O O . MET A 1 165 ? 3.996 0.175 -5.917 1.00 96.69 165 MET A O 1
ATOM 1357 N N . ALA A 1 166 ? 4.568 1.832 -7.332 1.00 95.38 166 ALA A N 1
ATOM 1358 C CA . ALA A 1 166 ? 4.037 2.919 -6.512 1.00 95.38 166 ALA A CA 1
ATOM 1359 C C . ALA A 1 166 ? 2.538 2.734 -6.210 1.00 95.38 166 ALA A C 1
ATOM 1361 O O . ALA A 1 166 ? 2.124 2.804 -5.049 1.00 95.38 166 ALA A O 1
ATOM 1362 N N . THR A 1 167 ? 1.732 2.407 -7.227 1.00 96.94 167 THR A N 1
ATOM 1363 C CA . THR A 1 167 ? 0.296 2.138 -7.058 1.00 96.94 167 THR A CA 1
ATOM 1364 C C . THR A 1 167 ? 0.049 0.958 -6.119 1.00 96.94 167 THR A C 1
ATOM 1366 O O . THR A 1 167 ? -0.681 1.096 -5.138 1.00 96.94 167 THR A O 1
ATOM 1369 N N . ARG A 1 168 ? 0.697 -0.191 -6.357 1.00 96.62 168 ARG A N 1
ATOM 1370 C CA . ARG A 1 168 ? 0.481 -1.397 -5.541 1.00 96.62 168 ARG A CA 1
ATOM 1371 C C . ARG A 1 168 ? 0.926 -1.222 -4.093 1.00 96.62 168 ARG A C 1
ATOM 1373 O O . ARG A 1 168 ? 0.303 -1.799 -3.205 1.00 96.62 168 ARG A O 1
ATOM 1380 N N . SER A 1 169 ? 1.979 -0.448 -3.844 1.00 95.94 169 SER A N 1
ATOM 1381 C CA . SER A 1 169 ? 2.436 -0.137 -2.487 1.00 95.94 169 SER A CA 1
ATOM 1382 C C . SER A 1 169 ? 1.396 0.668 -1.708 1.00 95.94 169 SER A C 1
ATOM 1384 O O . SER A 1 169 ? 1.127 0.355 -0.548 1.00 95.94 169 SER A O 1
ATOM 1386 N N . LYS A 1 170 ? 0.757 1.651 -2.355 1.00 94.88 170 LYS A N 1
ATOM 1387 C CA . LYS A 1 170 ? -0.339 2.419 -1.753 1.00 94.88 170 LYS A CA 1
ATOM 1388 C C . LYS A 1 170 ? -1.560 1.540 -1.485 1.00 94.88 170 LYS A C 1
ATOM 1390 O O . LYS A 1 170 ? -2.039 1.477 -0.357 1.00 94.88 170 LYS A O 1
ATOM 1395 N N . GLU A 1 171 ? -2.003 0.790 -2.493 1.00 96.75 171 GLU A N 1
ATOM 1396 C CA . GLU A 1 171 ? -3.133 -0.136 -2.359 1.00 96.75 171 GLU A CA 1
ATOM 1397 C C . GLU A 1 171 ? -2.903 -1.179 -1.261 1.00 96.75 171 GLU A C 1
ATOM 1399 O O . GLU A 1 171 ? -3.837 -1.570 -0.565 1.00 96.75 171 GLU A O 1
ATOM 1404 N N . PHE A 1 172 ? -1.669 -1.658 -1.093 1.00 96.12 172 PHE A N 1
ATOM 1405 C CA . PHE A 1 172 ? -1.322 -2.607 -0.041 1.00 96.12 172 PHE A CA 1
ATOM 1406 C C . PHE A 1 172 ? -1.565 -2.028 1.359 1.00 96.12 172 PHE A C 1
ATOM 1408 O O . PHE A 1 172 ? -2.185 -2.703 2.186 1.00 96.12 172 PHE A O 1
ATOM 1415 N N . ILE A 1 173 ? -1.128 -0.788 1.608 1.00 96.06 173 ILE A N 1
ATOM 1416 C CA . ILE A 1 173 ? -1.356 -0.099 2.885 1.00 96.06 173 ILE A CA 1
ATOM 1417 C C . ILE A 1 173 ? -2.851 0.134 3.091 1.00 96.06 173 ILE A C 1
ATOM 1419 O O . ILE A 1 173 ? -3.393 -0.294 4.111 1.00 96.06 173 ILE A O 1
ATOM 1423 N N . ASP A 1 174 ? -3.533 0.720 2.105 1.00 95.31 174 ASP A N 1
ATOM 1424 C CA . ASP A 1 174 ? -4.962 1.035 2.195 1.00 95.31 174 ASP A CA 1
ATOM 1425 C C . ASP A 1 174 ? -5.787 -0.226 2.495 1.00 95.31 174 ASP A C 1
ATOM 1427 O O . ASP A 1 174 ? -6.644 -0.243 3.381 1.00 95.31 174 ASP A O 1
ATOM 1431 N N . ASN A 1 175 ? -5.496 -1.336 1.811 1.00 95.94 175 ASN A N 1
ATOM 1432 C CA . ASN A 1 175 ? -6.164 -2.614 2.048 1.00 95.94 175 ASN A CA 1
ATOM 1433 C C . ASN A 1 175 ? -5.895 -3.182 3.445 1.00 95.94 175 ASN A C 1
ATOM 1435 O O . ASN A 1 175 ? -6.773 -3.830 4.019 1.00 95.94 175 ASN A O 1
ATOM 1439 N N . MET A 1 176 ? -4.695 -2.982 3.987 1.00 94.44 176 MET A N 1
ATOM 1440 C CA . MET A 1 176 ? -4.344 -3.442 5.327 1.00 94.44 176 MET A CA 1
ATOM 1441 C C . MET A 1 176 ? -5.101 -2.651 6.396 1.00 94.44 176 MET A C 1
ATOM 1443 O O . MET A 1 176 ? -5.748 -3.258 7.249 1.00 94.44 176 MET A O 1
ATOM 1447 N N . ILE A 1 177 ? -5.098 -1.320 6.302 1.00 94.81 177 ILE A N 1
ATOM 1448 C CA . ILE A 1 177 ? -5.800 -0.444 7.249 1.00 94.81 177 ILE A CA 1
ATOM 1449 C C . ILE A 1 177 ? -7.310 -0.668 7.188 1.00 94.81 177 ILE A C 1
ATOM 1451 O O . ILE A 1 177 ? -7.953 -0.867 8.215 1.00 94.81 177 ILE A O 1
ATOM 1455 N N . ASN A 1 178 ? -7.877 -0.779 5.986 1.00 93.88 178 ASN A N 1
ATOM 1456 C CA . ASN A 1 178 ? -9.299 -1.073 5.823 1.00 93.88 178 ASN A CA 1
ATOM 1457 C C . ASN A 1 178 ? -9.715 -2.408 6.465 1.00 93.88 178 ASN A C 1
ATOM 1459 O O . ASN A 1 178 ? -10.841 -2.536 6.944 1.00 93.88 178 ASN A O 1
ATOM 1463 N N . LYS A 1 179 ? -8.841 -3.423 6.476 1.00 92.56 179 LYS A N 1
ATOM 1464 C CA . LYS A 1 179 ? -9.122 -4.705 7.146 1.00 92.56 179 LYS A CA 1
ATOM 1465 C C . LYS A 1 179 ? -9.100 -4.581 8.669 1.00 92.56 179 LYS A C 1
ATOM 1467 O O . LYS A 1 179 ? -9.940 -5.206 9.319 1.00 92.56 179 LYS A O 1
ATOM 1472 N N . LEU A 1 180 ? -8.174 -3.794 9.216 1.00 90.69 180 LEU A N 1
ATOM 1473 C CA . LEU A 1 180 ? -8.110 -3.517 10.652 1.00 90.69 180 LEU A CA 1
ATOM 1474 C C . LEU A 1 180 ? -9.381 -2.789 11.106 1.00 90.69 180 LEU A C 1
ATOM 1476 O O . LEU A 1 180 ? -10.120 -3.329 11.928 1.00 90.69 180 LEU A O 1
ATOM 1480 N N . ASN A 1 181 ? -9.730 -1.682 10.447 1.00 89.31 181 ASN A N 1
ATOM 1481 C CA . ASN A 1 181 ? -10.907 -0.878 10.796 1.00 89.31 181 ASN A CA 1
ATOM 1482 C C . ASN A 1 181 ? -12.217 -1.679 10.684 1.00 89.31 181 ASN A C 1
ATOM 1484 O O . ASN A 1 181 ? -13.069 -1.625 11.561 1.00 89.31 181 ASN A O 1
ATOM 1488 N N . LYS A 1 182 ? -12.381 -2.507 9.640 1.00 89.25 182 LYS A N 1
ATOM 1489 C CA . LYS A 1 182 ? -13.573 -3.371 9.508 1.00 89.25 182 LYS A CA 1
ATOM 1490 C C . LYS A 1 182 ? -13.701 -4.403 10.628 1.00 89.25 182 LYS A C 1
ATOM 1492 O O . LYS A 1 182 ? -14.809 -4.855 10.913 1.00 89.25 182 LYS A O 1
ATOM 1497 N N . THR A 1 183 ? -12.582 -4.850 11.191 1.00 84.38 183 THR A N 1
ATOM 1498 C CA . THR A 1 183 ? -12.590 -5.806 12.305 1.00 84.38 183 THR A CA 1
ATOM 1499 C C . THR A 1 183 ? -13.049 -5.117 13.585 1.00 84.38 183 THR A C 1
ATOM 1501 O O . THR A 1 183 ? -13.878 -5.671 14.304 1.00 84.38 183 THR A O 1
ATOM 1504 N N . GLU A 1 184 ? -12.591 -3.888 13.802 1.00 79.25 184 GLU A N 1
ATOM 1505 C CA . GLU A 1 184 ? -12.992 -3.029 14.914 1.00 79.25 184 GLU A CA 1
ATOM 1506 C C . GLU A 1 184 ? -14.479 -2.646 14.857 1.00 79.25 184 GLU A C 1
ATOM 1508 O O . GLU A 1 184 ? -15.203 -2.851 15.829 1.00 79.25 184 GLU A O 1
ATOM 1513 N N . THR A 1 185 ? -14.993 -2.197 13.704 1.00 78.38 185 THR A N 1
ATOM 1514 C CA . THR A 1 185 ? -16.421 -1.838 13.572 1.00 78.38 185 THR A CA 1
ATOM 1515 C C . THR A 1 185 ? -17.341 -3.006 13.945 1.00 78.38 185 THR A C 1
ATOM 1517 O O . THR A 1 185 ? -18.342 -2.826 14.634 1.00 78.38 185 THR A O 1
ATOM 1520 N N . LYS A 1 186 ? -16.971 -4.236 13.564 1.00 81.25 186 LYS A N 1
ATOM 1521 C CA . LYS A 1 186 ? -17.730 -5.442 13.929 1.00 81.25 186 LYS A CA 1
ATOM 1522 C C . LYS A 1 186 ? -17.711 -5.737 15.431 1.00 81.25 186 LYS A C 1
ATOM 1524 O O . LYS A 1 186 ? -18.643 -6.373 15.922 1.00 81.25 186 LYS A O 1
ATOM 1529 N N . GLN A 1 187 ? -16.655 -5.358 16.150 1.00 75.38 187 GLN A N 1
ATOM 1530 C CA . GLN A 1 187 ? -16.591 -5.515 17.607 1.00 75.38 187 GLN A CA 1
ATOM 1531 C C . GLN A 1 187 ? -17.534 -4.522 18.295 1.00 75.38 187 GLN A C 1
ATOM 1533 O O . GLN A 1 187 ? -18.359 -4.946 19.105 1.00 75.38 187 GLN A O 1
ATOM 1538 N N . LEU A 1 188 ? -17.524 -3.254 17.871 1.00 74.06 188 LEU A N 1
ATOM 1539 C CA . LEU A 1 188 ? -18.465 -2.233 18.346 1.00 74.06 188 LEU A CA 1
ATOM 1540 C C . LEU A 1 188 ? -19.930 -2.628 18.115 1.00 74.06 188 LEU A C 1
ATOM 1542 O O . LEU A 1 188 ? -20.745 -2.560 19.033 1.00 74.06 188 LEU A O 1
ATOM 1546 N N . GLU A 1 189 ? -20.275 -3.098 16.913 1.00 79.38 189 GLU A N 1
ATOM 1547 C CA . GLU A 1 189 ? -21.642 -3.532 16.585 1.00 79.38 189 GLU A CA 1
ATOM 1548 C C . GLU A 1 189 ? -22.132 -4.672 17.491 1.00 79.38 189 GLU A C 1
ATOM 1550 O O . GLU A 1 189 ? -23.290 -4.676 17.919 1.00 79.38 189 GLU A O 1
ATOM 1555 N N . ARG A 1 190 ? -21.253 -5.629 17.824 1.00 76.25 190 ARG A N 1
ATOM 1556 C CA . ARG A 1 190 ? -21.565 -6.721 18.761 1.00 76.25 190 ARG A CA 1
ATOM 1557 C C . ARG A 1 190 ? -21.811 -6.209 20.176 1.00 76.25 190 ARG A C 1
ATOM 1559 O O . ARG A 1 190 ? -22.694 -6.734 20.851 1.00 76.25 190 ARG A O 1
ATOM 1566 N N . MET A 1 191 ? -21.064 -5.200 20.615 1.00 72.00 191 MET A N 1
ATOM 1567 C CA . MET A 1 191 ? -21.248 -4.588 21.931 1.00 72.00 191 MET A CA 1
ATOM 1568 C C . MET A 1 191 ? -22.568 -3.808 22.015 1.00 72.00 191 MET A C 1
ATOM 1570 O O . MET A 1 191 ? -23.326 -3.991 22.966 1.00 72.00 191 MET A O 1
ATOM 1574 N N . LEU A 1 192 ? -22.918 -3.028 20.988 1.00 71.38 192 LEU A N 1
ATOM 1575 C CA . LEU A 1 192 ? -24.237 -2.387 20.907 1.00 71.38 192 LEU A CA 1
ATOM 1576 C C . LEU A 1 192 ? -25.377 -3.416 20.920 1.00 71.38 192 LEU A C 1
ATOM 1578 O O . LEU A 1 192 ? -26.378 -3.214 21.603 1.00 71.38 192 LEU A O 1
ATOM 1582 N N . HIS A 1 193 ? -25.215 -4.543 20.222 1.00 74.75 193 HIS A N 1
ATOM 1583 C CA . HIS A 1 193 ? -26.187 -5.636 20.277 1.00 74.75 193 HIS A CA 1
ATOM 1584 C C . HIS A 1 193 ? -26.300 -6.263 21.672 1.00 74.75 193 HIS A C 1
ATOM 1586 O O . HIS A 1 193 ? -27.415 -6.519 22.121 1.00 74.75 193 HIS A O 1
ATOM 1592 N N . SER A 1 194 ? -25.187 -6.492 22.380 1.00 67.38 194 SER A N 1
ATOM 1593 C CA . SER A 1 194 ? -25.249 -7.045 23.741 1.00 67.38 194 SER A CA 1
ATOM 1594 C C . SER A 1 194 ? -25.964 -6.092 24.704 1.00 67.38 194 SER A C 1
ATOM 1596 O O . SER A 1 194 ? -26.751 -6.547 25.532 1.00 67.38 194 SER A O 1
ATOM 1598 N N . LYS A 1 195 ? -25.780 -4.775 24.535 1.00 65.88 195 LYS A N 1
ATOM 1599 C CA . LYS A 1 195 ? -26.501 -3.748 25.295 1.00 65.88 195 LYS A CA 1
ATOM 1600 C C . LYS A 1 195 ? -28.013 -3.841 25.086 1.00 65.88 195 LYS A C 1
ATOM 1602 O O . LYS A 1 195 ? -28.745 -3.897 26.068 1.00 65.88 195 LYS A O 1
ATOM 1607 N N . VAL A 1 196 ? -28.467 -3.943 23.834 1.00 70.56 196 VAL A N 1
ATOM 1608 C CA . VAL A 1 196 ? -29.897 -4.091 23.509 1.00 70.56 196 VAL A CA 1
ATOM 1609 C C . VAL A 1 196 ? -30.482 -5.355 24.137 1.00 70.56 196 VAL A C 1
ATOM 1611 O O . VAL A 1 196 ? -31.588 -5.302 24.667 1.00 70.56 196 VAL A O 1
ATOM 1614 N N . VAL A 1 197 ? -29.745 -6.472 24.126 1.00 68.50 197 VAL A N 1
ATOM 1615 C CA . VAL A 1 197 ? -30.177 -7.738 24.750 1.00 68.50 197 VAL A CA 1
ATOM 1616 C C . VAL A 1 197 ? -30.314 -7.605 26.272 1.00 68.50 197 VAL A C 1
ATOM 1618 O O . VAL A 1 197 ? -31.285 -8.090 26.846 1.00 68.50 197 VAL A O 1
ATOM 1621 N N . VAL A 1 198 ? -29.381 -6.917 26.937 1.00 63.09 198 VAL A N 1
ATOM 1622 C CA . VAL A 1 198 ? -29.466 -6.664 28.387 1.00 63.09 198 VAL A CA 1
ATOM 1623 C C . VAL A 1 198 ? -30.624 -5.714 28.720 1.00 63.09 198 VAL A C 1
ATOM 1625 O O . VAL A 1 198 ? -31.362 -5.963 29.669 1.00 63.09 198 VAL A O 1
ATOM 1628 N N . GLU A 1 199 ? -30.836 -4.657 27.931 1.00 63.81 199 GLU A N 1
ATOM 1629 C CA . GLU A 1 199 ? -31.960 -3.725 28.115 1.00 63.81 199 GLU A CA 1
ATOM 1630 C C . GLU A 1 199 ? -33.324 -4.375 27.843 1.00 63.81 199 GLU A C 1
ATOM 1632 O O . GLU A 1 199 ? -34.281 -4.093 28.560 1.00 63.81 199 GLU A O 1
ATOM 1637 N N . THR A 1 200 ? -33.425 -5.286 26.870 1.00 64.38 200 THR A N 1
ATOM 1638 C CA . THR A 1 200 ? -34.664 -6.052 26.627 1.00 64.38 200 THR A CA 1
ATOM 1639 C C . THR A 1 200 ? -34.958 -7.037 27.754 1.00 64.38 200 THR A C 1
ATOM 1641 O O . THR A 1 200 ? -36.099 -7.091 28.204 1.00 64.38 200 THR A O 1
ATOM 1644 N N . ALA A 1 201 ? -33.942 -7.722 28.290 1.00 57.69 201 ALA A N 1
ATOM 1645 C CA . ALA A 1 201 ? -34.102 -8.566 29.477 1.00 57.69 201 ALA A CA 1
ATOM 1646 C C . ALA A 1 201 ? -34.538 -7.763 30.721 1.00 57.69 201 ALA A C 1
ATOM 1648 O O . ALA A 1 201 ? -35.299 -8.264 31.544 1.00 57.69 201 ALA A O 1
ATOM 1649 N N . ARG A 1 202 ? -34.100 -6.501 30.839 1.00 55.62 202 ARG A N 1
ATOM 1650 C CA . ARG A 1 202 ? -34.485 -5.582 31.925 1.00 55.62 202 ARG A CA 1
ATOM 1651 C C . ARG A 1 202 ? -35.930 -5.078 31.813 1.00 55.62 202 ARG A C 1
ATOM 1653 O O . ARG A 1 202 ? -36.542 -4.767 32.827 1.00 55.62 202 ARG A O 1
ATOM 1660 N N . LEU A 1 203 ? -36.474 -4.977 30.598 1.00 58.00 203 LEU A N 1
ATOM 1661 C CA . LEU A 1 203 ? -37.831 -4.475 30.339 1.00 58.00 203 LEU A CA 1
ATOM 1662 C C . LEU A 1 203 ? -38.919 -5.564 30.371 1.00 58.00 203 LEU A C 1
ATOM 1664 O O . LEU A 1 203 ? -40.084 -5.242 30.147 1.00 58.00 203 LEU A O 1
ATOM 1668 N N . GLY A 1 204 ? -38.569 -6.817 30.685 1.00 45.97 204 GLY A N 1
ATOM 1669 C CA . GLY A 1 204 ? -39.543 -7.875 30.964 1.00 45.97 204 GLY A CA 1
ATOM 1670 C C . GLY A 1 204 ? -40.380 -8.311 29.756 1.00 45.97 204 GLY A C 1
ATOM 1671 O O . GLY A 1 204 ? -41.601 -8.408 29.874 1.00 45.97 204 GLY A O 1
ATOM 1672 N N . TYR A 1 205 ? -39.730 -8.583 28.619 1.00 42.16 205 TYR A N 1
ATOM 1673 C CA . TYR A 1 205 ? -40.319 -9.328 27.496 1.00 42.16 205 TYR A CA 1
ATOM 1674 C C . TYR A 1 205 ? -39.605 -10.661 27.283 1.00 42.16 205 TYR A C 1
ATOM 1676 O O . TYR A 1 205 ? -38.353 -10.663 27.294 1.00 42.16 205 TYR A O 1
#

Sequence (205 aa):
LLYKATIFDEARITLRLLEQNVMHGDDEDSLENIKLSDTMDKLNVNFEDSLNDMWLVLMSQELHLHETIEESTTNFHRKISDMMSKFLEASQSFFVQLREISVHFSENMTEIVTRFISTKLAMQDFEDVPPELRVCMDDRDAILNLIAGMKDAHTFRIDEREDRMATRSKEFIDNMINKLNKTETKQLERMLHSKVVVETARLGY

Secondary structure (DSSP, 8-state):
-HHHHHHHHHHHHHHHHHHHHHHHT--TTSHHHHHHHHHHHHHHHHHHHHHHHHHHHHHHHHHHHHHHHHHHHHHHHHHHHHHHHHHHHHHHHHHHHHHHHHHHHHHHHHHHHHHHHHHHHHHT--TTS-HHHHHHHS-HHHHHHHHHHHHHHHHHHHHHHHHHHHHHHHHHHHHHHHHHHHHHHHHHHHHHHHHHHHHHHHTT-

pLDDT: mean 87.04, std 11.0, range [42.16, 98.31]

Mean predicted aligned error: 10.58 Å

Foldseek 3Di:
DVVVVVLVVLLVVLVVVLVVCVVVVHDCPPPVNVVSVVSNVVSVVVVVVVVVVVLVVVVVVLVVVLVVLVVVLVVVLVVLVVVLVVVLVVVVVVLVVQLVVLVVQLVVCLVVVVVVLVVCVVVVPCPVPDPVCVVCSVVSVVVNVVSVVSSVVSNVVSVVVSVVSVVVSVVVSVVVSVVSVVVSVVVVVVSVVVVVVVVVVVVPD

Radius of gyration: 42.16 Å; Cα contacts (8 Å, |Δi|>4): 58; chains: 1; bounding box: 88×32×109 Å

Nearest PDB structures (foldseek):
  7sqc-assembly1_1X  TM=4.282E-01  e=2.055E+00  Chlamydomo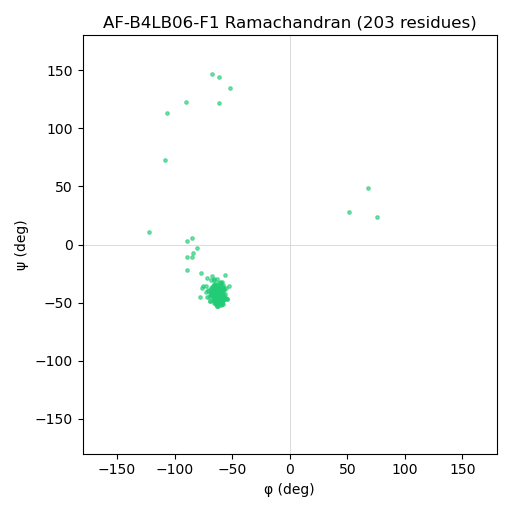nas reinhardtii
  5xg2-assembly1_A  TM=2.910E-01  e=9.995E-01  Pyrococcus yayanosii CH1
  3zx6-assembly1_B  TM=2.088E-01  e=4.117E-01  Archaeoglobus fulgidus DSM 4304
  7sqc-assembly1_1K  TM=2.703E-01  e=2.565E+00  Chlamydomonas reinhardtii
  7sqc-assembly1_1W  TM=2.595E-01  e=8.684E+00  Chlamydomonas reinhardtii

Organism: Drosophila mojavensis (NCBI:txid7230)